Protein 1W8A (pdb70)

Radius of gyration: 17.19 Å; Cα contacts (8 Å, |Δi|>4): 491; chains: 1; bounding box: 57×33×26 Å

B-factor: mean 27.6, std 13.57, range [5.0, 62.25]

Nearest PDB structures (foldseek):
  1w8a-assembly1_A  TM=1.005E+00  e=3.848E-38  Drosophila melanogaster
  2v70-assembly4_D  TM=7.750E-01  e=4.544E-17  Homo sapiens
  2wfh-assembly1_B  TM=9.099E-01  e=1.420E-12  Homo sapiens
  2xot-assembly1_A  TM=6.903E-01  e=1.104E-08  Mus musculus
  2xot-assembly1_B  TM=6.801E-01  e=1.845E-06  Mus musculus

InterPro domains:
  IPR000152 EGF-type aspartate/asparagine hydroxylation site [PS00010] (1025-1036)
  IPR000152 EGF-type aspartate/asparagine hydroxylation site [PS00010] (1065-1076)
  IPR000152 EGF-type aspartate/asparagine hydroxylation site [PS00010] (1103-1114)
  IPR000372 Leucine-rich repeat N-terminal domain [PF01462] (73-98)
  IPR000372 Leucine-rich repeat N-terminal domain [PF01462] (319-345)
  IPR000372 Leucine-rich repeat N-terminal domain [PF01462] (542-569)
  IPR000372 Leucine-rich repeat N-terminal domain [PF01462] (738-765)
  IPR000372 Leucine-rich repeat N-terminal domain [SM00013] (72-104)
  IPR000372 Leucine-rich repeat N-terminal domain [SM00013] (318-350)
  IPR000372 Leucine-rich repeat N-terminal domain [SM00013] (542-574)
  IPR000372 Leucine-rich repeat N-terminal domain [SM00013] (738-770)
  IPR000483 Cysteine-rich flanking region, C-terminal [PF01463] (279-303)
  IPR000483 Cysteine-rich flanking region, C-terminal [PF01463] (501-525)
  IPR000483 Cysteine-rich flanking region, C-terminal [PF01463] (702-726)
  IPR000483 Cysteine-ri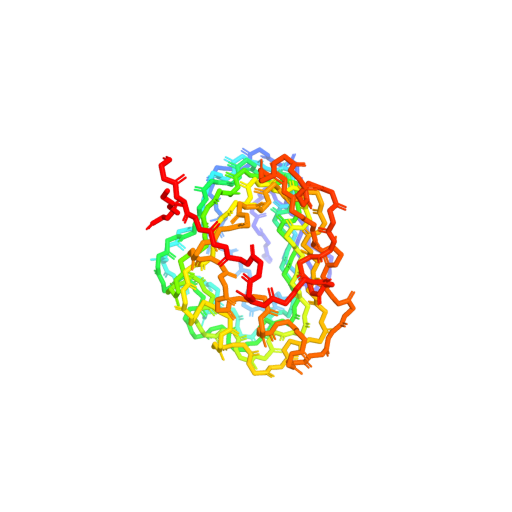ch flanking region, C-terminal [PF01463] (897-920)
  IPR000483 Cysteine-rich flanking region, C-terminal [SM00082] (254-303)
  IPR000483 Cysteine-rich flanking region, C-terminal [SM00082] (476-525)
  IPR000483 Cysteine-rich flanking region, C-terminal [SM00082] (677-726)
  IPR000483 Cysteine-rich flanking region, C-terminal [SM00082] (872-921)
  IPR000742 EGF-like domain [PF00008] (935-966)

GO terms:
  GO:0008201 heparin binding (F, IDA)
  GO:0009986 cell surface (C, IDA)
  GO:0030424 axon (C, IDA)
  GO:0071666 Slit-Robo signaling complex (C, IDA)
  GO:0035385 Roundabout signaling pathway (P, IGI)
  GO:0016199 axon midline choice point recognition (P, IGI)
  GO:0007411 axon guidance (P, IGI)
  GO:0001764 neuron migration (P, IMP)
  GO:0003151 outflow tract morphogenesis (P, IMP)
  GO:0035050 embryonic heart tube development (P, IMP)
  GO:0010632 regulation of epithelial cell migration (P, IMP)
  GO:0016199 axon midline choice point recognition (P, IMP)
  GO:0016201 synaptic target inhibition (P, IMP)
  GO:2000274 regulation of epithelial cell migration, open tracheal system (P, IMP)
  GO:0022409 positive regulation of cell-cell adhesion (P, IMP)
  GO:0030182 neuron differentiation (P, IMP)
  GO:0030335 positive regulation of cell migration (P, IMP)
  GO:0048813 dendrite morphogenesis (P, IMP)
  GO:0007411 axon guidance (P, IMP)
  GO:0007427 epithelial cell migration, open tracheal system (P, IMP)

CATH classification: 3.80.10.10

Secondary structure (DSSP, 8-state):
---TTSEEETTEEE-TTS--SS--S---TT-SEEE--S----SB--S-SGGG-TT--EEE--SS----B-TTTTTT-TT--EEE--S----EE-SSSSTT-TT--EEE--SS---EE-TTSSTT-TT--EEE-TT--B--SGGGHHHHHHHHHH--SGGG-BB-SSTTTTTSBGGGS-TTT--------

Organism: Drosophila melanogaster (NCBI:txid7227)

Structure (mmCIF, N/CA/C/O backbone):
data_1W8A
#
_entry.id   1W8A
#
_cell.length_a   121.213
_cell.length_b   31.852
_cell.length_c   49.526
_cell.angle_alpha   90.00
_cell.angle_beta   100.72
_cell.angle_gamma   90.00
#
_symmetry.space_group_name_H-M   'C 1 2 1'
#
loop_
_entity.id
_entity.type
_entity.pdbx_description
1 polymer 'SLIT PROTEIN'
2 water water
#
loop_
_atom_site.group_PDB
_atom_site.id
_atom_site.type_symbol
_atom_site.label_atom_id
_atom_site.label_alt_id
_atom_site.label_comp_id
_atom_site.label_asym_id
_atom_site.label_entity_id
_atom_site.label_seq_id
_atom_site.pdbx_PDB_ins_code
_atom_site.Cartn_x
_atom_site.Cartn_y
_atom_site.Cartn_z
_atom_site.occupancy
_atom_site.B_iso_or_equiv
_atom_site.auth_seq_id
_atom_site.auth_comp_id
_atom_site.auth_asym_id
_atom_site.auth_atom_id
_atom_site.pdbx_PDB_model_num
ATOM 1 N N . ASP A 1 1 ? 6.305 6.593 6.984 1.00 48.94 542 ASP A N 1
ATOM 2 C CA . ASP A 1 1 ? 7.394 7.540 7.369 1.00 48.93 542 ASP A CA 1
ATOM 3 C C . ASP A 1 1 ? 8.805 7.051 7.007 1.00 48.57 542 ASP A C 1
ATOM 4 O O . ASP A 1 1 ? 9.111 5.855 7.053 1.00 48.62 542 ASP A O 1
ATOM 9 N N . CYS A 1 2 ? 9.656 8.006 6.648 1.00 47.43 543 CYS A N 1
ATOM 10 C CA . CYS A 1 2 ? 11.029 7.740 6.235 1.00 46.10 543 CYS A CA 1
ATOM 11 C C . CYS A 1 2 ? 11.735 9.088 6.327 1.00 45.71 543 CYS A C 1
ATOM 12 O O . CYS A 1 2 ? 11.172 10.111 5.931 1.00 45.91 543 CYS A O 1
ATOM 15 N N . PRO A 1 3 ? 12.964 9.117 6.869 1.00 44.85 544 PRO A N 1
ATOM 16 C CA . PRO A 1 3 ? 13.669 10.396 6.970 1.00 43.97 544 PRO A CA 1
ATOM 17 C C . PRO A 1 3 ? 13.485 11.224 5.702 1.00 43.68 544 PRO A C 1
ATOM 18 O O . PRO A 1 3 ? 13.731 10.754 4.587 1.00 43.63 544 PRO A O 1
ATOM 22 N N . ALA A 1 4 ? 13.026 12.454 5.893 1.00 43.08 545 ALA A N 1
ATOM 23 C CA . ALA A 1 4 ? 12.772 13.378 4.803 1.00 42.11 545 ALA A CA 1
ATOM 24 C C . ALA A 1 4 ? 13.688 13.224 3.595 1.00 41.50 545 ALA A C 1
ATOM 25 O O . ALA A 1 4 ? 13.213 12.934 2.498 1.00 41.58 545 ALA A O 1
ATOM 27 N N . MET A 1 5 ? 14.992 13.405 3.788 1.00 40.79 546 MET A N 1
ATOM 28 C CA . MET A 1 5 ? 15.928 13.312 2.670 1.00 40.00 546 MET A CA 1
ATOM 29 C C . MET A 1 5 ? 16.626 11.969 2.412 1.00 38.23 546 MET A C 1
ATOM 30 O O . MET A 1 5 ? 17.799 11.947 2.044 1.00 37.94 546 MET A O 1
ATOM 35 N N . CYS A 1 6 ? 15.910 10.858 2.582 1.00 36.71 547 CYS A N 1
ATOM 36 C CA . CYS A 1 6 ? 16.481 9.530 2.332 1.00 35.01 547 CYS A CA 1
ATOM 37 C C . CYS A 1 6 ? 15.509 8.687 1.524 1.00 35.14 547 CYS A C 1
ATOM 38 O O . CYS A 1 6 ? 14.431 9.147 1.182 1.00 36.10 547 CYS A O 1
ATOM 41 N N . HIS A 1 7 ? 15.891 7.449 1.223 1.00 35.43 548 HIS A N 1
ATOM 42 C CA . HIS A 1 7 ? 15.021 6.544 0.478 1.00 35.53 548 HIS A CA 1
ATOM 43 C C . HIS A 1 7 ? 14.794 5.267 1.270 1.00 35.33 548 HIS A C 1
ATOM 44 O O . HIS A 1 7 ? 15.731 4.715 1.837 1.00 35.26 548 HIS A O 1
ATOM 51 N N . CYS A 1 8 ? 13.559 4.775 1.280 1.00 35.70 549 CYS A N 1
ATOM 52 C CA . CYS A 1 8 ? 13.232 3.585 2.064 1.00 35.99 549 CYS A CA 1
ATOM 53 C C . CYS A 1 8 ? 12.753 2.304 1.388 1.00 36.59 549 CYS A C 1
ATOM 54 O O . CYS A 1 8 ? 11.572 2.147 1.101 1.00 36.86 549 CYS A O 1
ATOM 57 N N . GLU A 1 9 ? 13.678 1.377 1.166 1.00 37.14 550 GLU A N 1
ATOM 58 C CA . GLU A 1 9 ? 13.349 0.089 0.570 1.00 37.59 550 GLU A CA 1
ATOM 59 C C . GLU A 1 9 ? 13.072 -0.897 1.700 1.00 36.95 550 GLU A C 1
ATOM 60 O O . GLU A 1 9 ? 13.987 -1.290 2.429 1.00 37.45 550 GLU A O 1
ATOM 66 N N . GLY A 1 10 ? 11.815 -1.299 1.847 1.00 35.36 551 GLY A N 1
ATOM 67 C CA . GLY A 1 10 ? 11.482 -2.232 2.907 1.00 33.32 551 GLY A CA 1
ATOM 68 C C . GLY A 1 10 ? 11.941 -1.687 4.248 1.00 31.85 551 GLY A C 1
ATOM 69 O O . GLY A 1 10 ? 11.499 -0.615 4.674 1.00 31.69 551 GLY A O 1
ATOM 70 N N . THR A 1 11 ? 12.829 -2.421 4.914 1.00 30.12 552 THR A N 1
ATOM 71 C CA . THR A 1 11 ? 13.362 -2.002 6.211 1.00 27.06 552 THR A CA 1
ATOM 72 C C . THR A 1 11 ? 14.755 -1.374 6.044 1.00 25.31 552 THR A C 1
ATOM 73 O O . THR A 1 11 ? 15.456 -1.074 7.017 1.00 24.31 552 THR A O 1
ATOM 77 N N . THR A 1 12 ? 15.132 -1.171 4.786 1.00 23.38 553 THR A N 1
ATOM 78 C CA . THR A 1 12 ? 16.398 -0.557 4.445 1.00 21.13 553 THR A CA 1
ATOM 79 C C . THR A 1 12 ? 16.210 0.933 4.262 1.00 21.13 553 THR A C 1
ATOM 80 O O . THR A 1 12 ? 15.289 1.376 3.582 1.00 21.04 553 THR A O 1
ATOM 84 N N . VAL A 1 13 ? 17.094 1.702 4.876 1.00 20.63 554 VAL A N 1
ATOM 85 C CA . VAL A 1 13 ? 17.048 3.145 4.767 1.00 19.75 554 VAL A CA 1
ATOM 86 C C . VAL A 1 13 ? 18.321 3.572 4.040 1.00 20.13 554 VAL A C 1
ATOM 87 O O . VAL A 1 13 ? 19.438 3.248 4.452 1.00 21.42 554 VAL A O 1
ATOM 91 N N . ASP A 1 14 ? 18.150 4.288 2.940 1.00 19.42 555 ASP A N 1
ATOM 92 C CA . ASP A 1 14 ? 19.286 4.729 2.158 1.00 17.66 555 ASP A CA 1
ATOM 93 C C . ASP A 1 14 ? 19.408 6.245 2.178 1.00 16.63 555 ASP A C 1
ATOM 94 O O . ASP A 1 14 ? 18.581 6.952 1.605 1.00 15.46 555 ASP A O 1
ATOM 99 N N . CYS A 1 15 ? 20.439 6.737 2.857 1.00 15.65 556 CYS A N 1
ATOM 100 C CA . CYS A 1 15 ? 20.678 8.165 2.943 1.00 15.51 556 CYS A CA 1
ATOM 101 C C . CYS A 1 15 ? 22.045 8.463 2.341 1.00 14.52 556 CYS A C 1
ATOM 102 O O . CYS A 1 15 ? 22.695 9.434 2.702 1.00 14.06 556 CYS A O 1
ATOM 105 N N . THR A 1 16 ? 22.469 7.612 1.417 1.00 14.45 557 THR A N 1
ATOM 106 C CA . THR A 1 16 ? 23.763 7.745 0.757 1.00 13.47 557 THR A CA 1
ATOM 107 C C . THR A 1 16 ? 23.852 8.975 -0.127 1.00 13.15 557 THR A C 1
ATOM 108 O O . THR A 1 16 ? 22.892 9.335 -0.798 1.00 13.48 557 THR A O 1
ATOM 112 N N . GLY A 1 17 ? 25.017 9.614 -0.114 1.00 13.52 558 GLY A N 1
ATOM 113 C CA . GLY A 1 17 ? 25.252 10.791 -0.928 1.00 12.75 558 GLY A CA 1
ATOM 114 C C . GLY A 1 17 ? 24.267 11.933 -0.779 1.00 13.58 558 GLY A C 1
ATOM 115 O O . GLY A 1 17 ? 23.988 12.624 -1.759 1.00 13.45 558 GLY A O 1
ATOM 116 N N . ARG A 1 18 ? 23.747 12.152 0.429 1.00 13.79 559 ARG A N 1
ATOM 117 C CA . ARG A 1 18 ? 22.796 13.239 0.655 1.00 14.82 559 ARG A CA 1
ATOM 118 C C . ARG A 1 18 ? 23.468 14.430 1.363 1.00 15.82 559 ARG A C 1
ATOM 119 O O . ARG A 1 18 ? 22.798 15.361 1.824 1.00 15.48 559 ARG A O 1
ATOM 127 N N . GLY A 1 19 ? 24.797 14.383 1.444 1.00 16.45 560 GLY A N 1
ATOM 128 C CA . GLY A 1 19 ? 25.564 15.456 2.052 1.00 17.87 560 GLY A CA 1
ATOM 129 C C . GLY A 1 19 ? 25.283 15.718 3.512 1.00 19.97 560 GLY A C 1
ATOM 130 O O . GLY A 1 19 ? 25.474 16.841 3.992 1.00 21.09 560 GLY A O 1
ATOM 131 N N . LEU A 1 20 ? 24.854 14.680 4.225 1.00 20.76 561 LEU A N 1
ATOM 132 C CA . LEU A 1 20 ? 24.518 14.789 5.640 1.00 20.44 561 LEU A CA 1
ATOM 133 C C . LEU A 1 20 ? 25.689 15.099 6.552 1.00 21.35 561 LEU A C 1
ATOM 134 O O . LEU A 1 20 ? 26.787 14.564 6.384 1.00 20.44 561 LEU A O 1
ATOM 139 N N . LYS A 1 21 ? 25.435 15.976 7.522 1.00 23.43 562 LYS A N 1
ATOM 140 C CA . LYS A 1 21 ? 26.444 16.388 8.492 1.00 25.27 562 LYS A CA 1
ATOM 141 C C . LYS A 1 21 ? 26.195 15.678 9.804 1.00 26.12 562 LYS A C 1
ATOM 142 O O . LYS A 1 21 ? 27.097 15.551 10.627 1.00 27.99 562 LYS A O 1
ATOM 148 N N . GLU A 1 22 ? 24.962 15.232 10.008 1.00 25.58 563 GLU A N 1
ATOM 149 C CA . GLU A 1 22 ? 24.614 14.498 11.212 1.00 25.02 563 GLU A CA 1
ATOM 150 C C . GLU A 1 22 ? 23.495 13.553 10.843 1.00 24.21 563 GLU A C 1
ATOM 151 O O . GLU A 1 22 ? 22.668 13.864 9.989 1.00 24.28 563 GLU A O 1
ATOM 157 N N . ILE A 1 23 ? 23.479 12.397 11.491 1.00 23.25 564 ILE A N 1
ATOM 158 C CA . ILE A 1 23 ? 22.482 11.375 11.233 1.00 22.43 564 ILE A CA 1
ATOM 159 C C . ILE A 1 23 ? 21.059 11.815 11.559 1.00 23.22 564 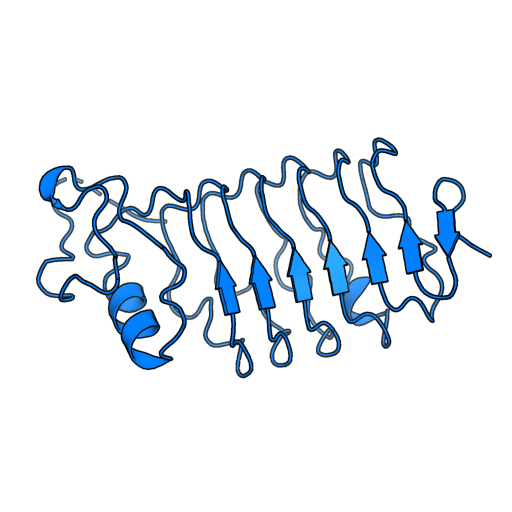ILE A C 1
ATOM 160 O O . ILE A 1 23 ? 20.787 12.299 12.651 1.00 23.58 564 ILE A O 1
ATOM 165 N N . PRO A 1 24 ? 20.133 11.656 10.600 1.00 24.26 565 PRO A N 1
ATOM 166 C CA . PRO A 1 24 ? 18.719 12.023 10.745 1.00 25.68 565 PRO A CA 1
ATOM 167 C C . PRO A 1 24 ? 18.115 11.453 12.015 1.00 26.72 565 PRO A C 1
ATOM 168 O O . PRO A 1 24 ? 18.123 10.249 12.221 1.00 27.18 565 PRO A O 1
ATOM 172 N N . ARG A 1 25 ? 17.574 12.321 12.858 1.00 28.70 566 ARG A N 1
ATOM 173 C CA . ARG A 1 25 ? 16.991 11.885 14.120 1.00 31.15 566 ARG A CA 1
ATOM 174 C C . ARG A 1 25 ? 15.758 10.989 14.043 1.00 31.70 566 ARG A C 1
ATOM 175 O O . ARG A 1 25 ? 15.494 10.222 14.973 1.00 31.25 566 ARG A O 1
ATOM 183 N N . ASP A 1 26 ? 15.008 11.078 12.947 1.00 32.10 567 ASP A N 1
ATOM 184 C CA . ASP A 1 26 ? 13.790 10.290 12.811 1.00 32.39 567 ASP A CA 1
ATOM 185 C C . ASP A 1 26 ? 13.915 9.032 11.963 1.00 32.14 567 ASP A C 1
ATOM 186 O O . ASP A 1 26 ? 13.276 8.899 10.919 1.00 32.95 567 ASP A O 1
ATOM 191 N N . ILE A 1 27 ? 14.734 8.098 12.417 1.00 31.05 568 ILE A N 1
ATOM 192 C CA . ILE A 1 27 ? 14.906 6.852 11.694 1.00 29.98 568 ILE A CA 1
ATOM 193 C C . ILE A 1 27 ? 13.857 5.874 12.220 1.00 29.61 568 ILE A C 1
ATOM 194 O O . ILE A 1 27 ? 13.746 5.659 13.430 1.00 30.24 568 ILE A O 1
ATOM 199 N N . PRO A 1 28 ? 13.054 5.282 11.317 1.00 28.65 569 PRO A N 1
ATOM 200 C CA . PRO A 1 28 ? 12.014 4.330 11.731 1.00 27.46 569 PRO A CA 1
ATOM 201 C C . PRO A 1 28 ? 12.525 3.309 12.756 1.00 26.80 569 PRO A C 1
ATOM 202 O O . PRO A 1 28 ? 13.693 2.918 12.733 1.00 26.01 569 PRO A O 1
ATOM 206 N N . LEU A 1 29 ? 11.636 2.880 13.644 1.00 26.64 570 LEU A N 1
ATOM 207 C CA . LEU A 1 29 ? 11.976 1.926 14.693 1.00 26.95 570 LEU A CA 1
ATOM 208 C C . LEU A 1 29 ? 12.314 0.529 14.155 1.00 27.20 570 LEU A C 1
ATOM 209 O O . LEU A 1 29 ? 12.968 -0.267 14.833 1.00 26.75 570 LEU A O 1
ATOM 214 N N . HIS A 1 30 ? 11.899 0.233 12.930 1.00 27.26 571 HIS A N 1
ATOM 215 C CA . HIS A 1 30 ? 12.144 -1.096 12.387 1.00 27.19 571 HIS A CA 1
ATOM 216 C C . HIS A 1 30 ? 13.204 -1.254 11.311 1.00 25.57 571 HIS A C 1
ATOM 217 O O . HIS A 1 30 ? 13.252 -2.290 10.644 1.00 25.32 571 HIS A O 1
ATOM 224 N N . THR A 1 31 ? 14.069 -0.254 11.156 1.00 23.99 572 THR A N 1
ATOM 225 C CA . THR A 1 31 ? 15.117 -0.322 10.140 1.00 22.42 572 THR A CA 1
ATOM 226 C C . THR A 1 31 ? 16.119 -1.432 10.447 1.00 20.94 572 THR A C 1
ATOM 227 O O . THR A 1 31 ? 16.585 -1.588 11.575 1.00 19.70 572 THR A O 1
ATOM 231 N N . THR A 1 32 ? 16.445 -2.190 9.411 1.00 20.07 573 THR A N 1
ATOM 232 C CA . THR A 1 32 ? 17.353 -3.317 9.503 1.00 18.93 573 THR A CA 1
ATOM 233 C C . THR A 1 32 ? 18.728 -2.983 8.925 1.00 18.90 573 THR A C 1
ATOM 234 O O . THR A 1 32 ? 19.760 -3.455 9.417 1.00 18.35 573 THR A O 1
ATOM 238 N N . GLU A 1 33 ? 18.730 -2.172 7.872 1.00 18.79 574 GLU A N 1
ATOM 239 C CA . GLU A 1 33 ? 19.963 -1.729 7.238 1.00 18.41 574 GLU A CA 1
ATOM 240 C C . GLU A 1 33 ? 19.915 -0.217 7.232 1.00 16.65 574 GLU A C 1
ATOM 241 O O . GLU A 1 33 ? 18.880 0.358 6.908 1.00 15.91 574 GLU A O 1
ATOM 247 N N . LEU A 1 34 ? 21.019 0.427 7.589 1.00 15.46 575 LEU A N 1
ATOM 248 C CA . LEU A 1 34 ? 21.074 1.889 7.569 1.00 14.61 575 LEU A CA 1
ATOM 249 C C . LEU A 1 34 ? 22.283 2.291 6.741 1.00 14.23 575 LEU A C 1
ATOM 250 O O . LEU A 1 34 ? 23.423 2.083 7.156 1.00 13.76 575 LEU A O 1
ATOM 255 N N . LEU A 1 35 ? 22.034 2.856 5.563 1.00 13.91 576 LEU A N 1
ATOM 256 C CA . LEU A 1 35 ? 23.118 3.255 4.673 1.00 13.12 576 LEU A CA 1
ATOM 257 C C . LEU A 1 35 ? 23.372 4.751 4.656 1.00 13.25 576 LEU A C 1
ATOM 258 O O . LEU A 1 35 ? 22.589 5.523 4.107 1.00 14.49 576 LEU A O 1
ATOM 263 N N . LEU A 1 36 ? 24.476 5.155 5.267 1.00 12.59 577 LEU A N 1
ATOM 264 C CA . LEU A 1 36 ? 24.837 6.561 5.326 1.00 12.05 577 LEU A CA 1
ATOM 265 C C . LEU A 1 36 ? 26.165 6.785 4.617 1.00 11.91 577 LEU A C 1
ATOM 266 O O . LEU A 1 36 ? 26.991 7.587 5.038 1.00 11.93 577 LEU A O 1
ATOM 271 N N . ASN A 1 37 ? 26.354 6.068 3.519 1.00 11.79 578 ASN A N 1
ATOM 272 C CA . ASN A 1 37 ? 27.567 6.188 2.740 1.00 11.49 578 ASN A CA 1
ATOM 273 C C . ASN A 1 37 ? 27.640 7.526 2.036 1.00 11.48 578 ASN A C 1
ATOM 274 O O . ASN A 1 37 ? 26.618 8.159 1.770 1.00 10.85 578 ASN A O 1
ATOM 279 N N . ASP A 1 38 ? 28.867 7.949 1.747 1.00 11.92 579 ASP A N 1
ATOM 280 C CA . ASP A 1 38 ? 29.127 9.191 1.022 1.00 12.63 579 ASP A CA 1
ATOM 281 C C . ASP A 1 38 ? 28.427 10.420 1.574 1.00 13.79 579 ASP A C 1
ATOM 282 O O . ASP A 1 38 ? 27.696 11.105 0.856 1.00 14.07 579 ASP A O 1
ATOM 287 N N . ASN A 1 39 ? 28.641 10.693 2.851 1.00 13.74 580 ASN A N 1
ATOM 288 C CA . ASN A 1 39 ? 28.056 11.865 3.457 1.00 14.04 580 ASN A CA 1
ATOM 289 C C . ASN A 1 39 ? 29.199 12.652 4.043 1.00 15.24 580 ASN A C 1
ATOM 290 O O . ASN A 1 39 ? 30.361 12.336 3.784 1.00 14.63 580 ASN A O 1
ATOM 295 N N . GLU A 1 40 ? 28.884 13.674 4.828 1.00 16.02 581 GLU A N 1
ATOM 296 C CA . GLU A 1 40 ? 29.928 14.507 5.399 1.00 17.16 581 GLU A CA 1
ATOM 297 C C . GLU A 1 40 ? 29.912 14.503 6.923 1.00 17.27 581 GLU A C 1
ATOM 298 O O . GLU A 1 40 ? 30.389 15.444 7.562 1.00 17.51 581 GLU A O 1
ATOM 304 N N . LEU A 1 41 ? 29.387 13.420 7.491 1.00 17.16 582 LEU A N 1
ATOM 305 C CA . LEU A 1 41 ? 29.263 13.258 8.936 1.00 16.59 582 LEU A CA 1
ATOM 306 C C . LEU A 1 41 ? 30.395 13.798 9.829 1.00 16.18 582 LEU A C 1
ATOM 307 O O . LEU A 1 41 ? 30.142 14.625 10.707 1.00 16.85 582 LEU A O 1
ATOM 312 N N . GLY A 1 42 ? 31.629 13.348 9.636 1.00 15.14 583 GLY A N 1
ATOM 313 C CA . GLY A 1 42 ? 32.698 13.863 10.477 1.00 15.33 583 GLY A CA 1
ATOM 314 C C . GLY A 1 42 ? 33.139 12.970 11.627 1.00 15.53 583 GLY A C 1
ATOM 315 O O . GLY A 1 42 ? 34.337 12.756 11.833 1.00 15.67 583 GLY A O 1
ATOM 316 N N . ARG A 1 43 ? 32.183 12.465 12.395 1.00 15.73 584 ARG A N 1
ATOM 317 C CA . ARG A 1 43 ? 32.494 11.574 13.510 1.00 16.95 584 ARG A CA 1
ATOM 318 C C . ARG A 1 43 ? 31.196 11.077 14.117 1.00 16.73 584 ARG A C 1
ATOM 319 O O . ARG A 1 43 ? 30.176 11.754 14.040 1.00 17.66 584 ARG A O 1
ATOM 327 N N . ILE A 1 44 ? 31.222 9.884 14.697 1.00 16.46 585 ILE A N 1
ATOM 328 C CA . ILE A 1 44 ? 30.016 9.327 15.297 1.00 16.59 585 ILE A CA 1
ATOM 329 C C . ILE A 1 44 ? 29.770 9.941 16.661 1.00 15.44 585 ILE A C 1
ATOM 330 O O . ILE A 1 44 ? 30.633 9.898 17.527 1.00 15.28 585 ILE A O 1
ATOM 335 N N . SER A 1 45 ? 28.589 10.523 16.838 1.00 15.78 586 SER A N 1
ATOM 336 C CA . SER A 1 45 ? 28.222 11.155 18.103 1.00 16.37 586 SER A CA 1
ATOM 337 C C . SER A 1 45 ? 27.744 10.135 19.129 1.00 16.20 586 SER A C 1
ATOM 338 O O . SER A 1 45 ? 27.340 9.027 18.786 1.00 16.48 586 SER A O 1
ATOM 341 N N . SER A 1 46 ? 27.792 10.511 20.398 1.00 15.80 587 SER A N 1
ATOM 342 C CA . SER A 1 46 ? 27.350 9.608 21.438 1.00 14.73 587 SER A CA 1
ATOM 343 C C . SER A 1 46 ? 26.040 10.118 22.015 1.00 15.29 587 SER A C 1
ATOM 344 O O . SER A 1 46 ? 26.016 10.732 23.078 1.00 16.86 587 SER A O 1
ATOM 347 N N . ASP A 1 47 ? 24.954 9.882 21.287 1.00 14.80 588 ASP A N 1
ATOM 348 C CA . ASP A 1 47 ? 23.624 10.294 21.717 1.00 14.83 588 ASP A CA 1
ATOM 349 C C . ASP A 1 47 ? 22.813 9.035 21.931 1.00 14.73 588 ASP A C 1
ATOM 350 O O . ASP A 1 47 ? 21.679 9.085 22.400 1.00 14.30 588 ASP A O 1
ATOM 355 N N . GLY A 1 48 ? 23.407 7.910 21.548 1.00 14.51 589 GLY A N 1
ATOM 356 C CA . GLY A 1 48 ? 22.769 6.622 21.732 1.00 15.28 589 GLY A CA 1
ATOM 357 C C . GLY A 1 48 ? 21.653 6.224 20.795 1.00 15.26 589 GLY A C 1
ATOM 358 O O . GLY A 1 48 ? 20.797 5.421 21.171 1.00 14.36 589 GLY A O 1
ATOM 359 N N . LEU A 1 49 ? 21.654 6.769 19.582 1.00 15.67 590 LEU A N 1
ATOM 360 C CA . LEU A 1 49 ? 20.627 6.426 18.603 1.00 16.06 590 LEU A CA 1
ATOM 361 C C . LEU A 1 49 ? 20.714 4.946 18.249 1.00 16.55 590 LEU A C 1
ATOM 362 O O . LEU A 1 49 ? 19.705 4.240 18.178 1.00 16.97 590 LEU A O 1
ATOM 367 N N . PHE A 1 50 ? 21.933 4.477 18.039 1.00 16.30 591 PHE A N 1
ATOM 368 C CA . PHE A 1 50 ? 22.143 3.094 17.676 1.00 17.47 591 PHE A CA 1
ATOM 369 C C . PHE A 1 50 ? 21.576 2.116 18.687 1.00 18.90 591 PHE A C 1
ATOM 370 O O . PHE A 1 50 ? 20.862 1.184 18.320 1.00 20.09 591 PHE A O 1
ATOM 378 N N . GLY A 1 51 ? 21.883 2.324 19.961 1.00 19.57 592 GLY A N 1
ATOM 379 C CA . GLY A 1 51 ? 21.376 1.428 20.977 1.00 19.26 592 GLY A CA 1
ATOM 380 C C . GLY A 1 51 ? 19.875 1.571 21.102 1.00 19.81 592 GLY A C 1
ATOM 381 O O . GLY A 1 51 ? 19.253 0.969 21.982 1.00 21.15 592 GLY A O 1
ATOM 382 N N . ARG A 1 52 ? 19.283 2.356 20.208 1.00 19.22 593 ARG A N 1
ATOM 383 C CA . ARG A 1 52 ? 17.843 2.608 20.241 1.00 18.11 593 ARG A CA 1
ATOM 384 C C . ARG A 1 52 ? 17.107 2.036 19.035 1.00 16.61 593 ARG A C 1
ATOM 385 O O . ARG A 1 52 ? 15.890 2.127 18.944 1.00 16.22 593 ARG A O 1
ATOM 393 N N . LEU A 1 53 ? 17.857 1.478 18.095 1.00 15.67 594 LEU A N 1
ATOM 394 C CA . LEU A 1 53 ? 17.272 0.863 16.911 1.00 14.66 594 LEU A CA 1
ATOM 395 C C . LEU A 1 53 ? 17.554 -0.611 17.106 1.00 13.74 594 LEU A C 1
ATOM 396 O O . LEU A 1 53 ? 18.574 -1.119 16.658 1.00 13.66 594 LEU A O 1
ATOM 401 N N . PRO A 1 54 ? 16.641 -1.312 17.794 1.00 13.56 595 PRO A N 1
ATOM 402 C CA . PRO A 1 54 ? 16.694 -2.737 18.127 1.00 13.27 595 PRO A CA 1
ATOM 403 C C . PRO A 1 54 ? 16.740 -3.744 16.975 1.00 14.37 595 PRO A C 1
ATOM 404 O O . PRO A 1 54 ? 16.992 -4.926 17.199 1.00 14.56 595 PRO A O 1
ATOM 408 N N . HIS A 1 55 ? 16.514 -3.294 15.746 1.00 14.77 596 HIS A N 1
ATOM 409 C CA . HIS A 1 55 ? 16.540 -4.219 14.622 1.00 15.27 596 HIS A CA 1
ATOM 410 C C . HIS A 1 55 ? 17.659 -3.949 13.623 1.00 15.18 596 HIS A C 1
ATOM 411 O O . HIS A 1 55 ? 17.737 -4.612 12.581 1.00 15.60 596 HIS A O 1
ATOM 418 N N . LEU A 1 56 ? 18.520 -2.987 13.945 1.00 14.11 597 LEU A N 1
ATOM 419 C CA . LEU A 1 56 ? 19.632 -2.624 13.079 1.00 14.09 597 LEU A CA 1
ATOM 420 C C . LEU A 1 56 ? 20.699 -3.703 13.143 1.00 14.24 597 LEU A C 1
ATOM 421 O O . LEU A 1 56 ? 21.235 -3.981 14.211 1.00 14.42 597 LEU A O 1
ATOM 426 N N . VAL A 1 57 ? 21.010 -4.305 11.999 1.00 14.14 598 VAL A N 1
ATOM 427 C CA . VAL A 1 57 ? 22.004 -5.361 11.946 1.00 13.38 598 VAL A CA 1
ATOM 428 C C . VAL A 1 57 ? 23.203 -4.963 11.096 1.00 14.42 598 VAL A C 1
ATOM 429 O O . VAL A 1 57 ? 24.319 -5.432 11.334 1.00 14.81 598 VAL A O 1
ATOM 433 N N . LYS A 1 58 ? 22.977 -4.098 10.108 1.00 15.24 599 LYS A N 1
ATOM 434 C CA . LYS A 1 58 ? 24.055 -3.633 9.230 1.00 16.59 599 LYS A CA 1
ATOM 435 C C . LYS A 1 58 ? 24.070 -2.111 9.164 1.00 16.33 599 LYS A C 1
ATOM 436 O O . LYS A 1 58 ? 23.040 -1.478 8.928 1.00 16.95 599 LYS A O 1
ATOM 442 N N . LEU A 1 59 ? 25.243 -1.525 9.368 1.00 15.90 600 LEU A N 1
ATOM 443 C CA . LEU A 1 59 ? 25.384 -0.074 9.337 1.00 15.46 600 LEU A CA 1
ATOM 444 C C . LEU A 1 59 ? 26.543 0.317 8.438 1.00 15.35 600 LEU A C 1
ATOM 445 O O . LEU A 1 59 ? 27.668 -0.140 8.632 1.00 15.78 600 LEU A O 1
ATOM 450 N N . GLU A 1 60 ? 26.273 1.162 7.451 1.00 14.59 601 GLU A N 1
ATOM 451 C CA . GLU A 1 60 ? 27.319 1.578 6.527 1.00 13.99 601 GLU A CA 1
ATOM 452 C C . GLU A 1 60 ? 27.623 3.067 6.584 1.00 12.99 601 GLU A C 1
ATOM 453 O O . GLU A 1 60 ? 26.766 3.912 6.324 1.00 13.00 601 GLU A O 1
ATOM 459 N N . LEU A 1 61 ? 28.863 3.373 6.939 1.00 11.71 602 LEU A N 1
ATOM 460 C CA . LEU A 1 61 ? 29.298 4.747 7.052 1.00 11.93 602 LEU A CA 1
ATOM 461 C C . LEU A 1 61 ? 30.578 4.958 6.267 1.00 11.93 602 LEU A C 1
ATOM 462 O O . LEU A 1 61 ? 31.488 5.639 6.740 1.00 12.46 602 LEU A O 1
ATOM 467 N N . LYS A 1 62 ? 30.656 4.385 5.073 1.00 11.70 603 LYS A N 1
ATOM 468 C CA . LYS A 1 62 ? 31.861 4.527 4.257 1.00 13.08 603 LYS A CA 1
ATOM 469 C C . LYS A 1 62 ? 31.993 5.906 3.645 1.00 14.51 603 LYS A C 1
ATOM 470 O O . LYS A 1 62 ? 30.997 6.608 3.428 1.00 14.98 603 LYS A O 1
ATOM 476 N N . ARG A 1 63 ? 33.241 6.276 3.364 1.00 15.28 604 ARG A N 1
ATOM 477 C CA . ARG A 1 63 ? 33.576 7.559 2.764 1.00 14.92 604 ARG A CA 1
ATOM 478 C C . ARG A 1 63 ? 32.785 8.686 3.420 1.00 14.74 604 ARG A C 1
ATOM 479 O O . ARG A 1 63 ? 31.892 9.272 2.814 1.00 15.30 604 ARG A O 1
ATOM 487 N N . ASN A 1 64 ? 33.133 8.985 4.667 1.00 15.10 605 ASN A N 1
ATOM 488 C CA . ASN A 1 64 ? 32.456 10.026 5.438 1.00 15.77 605 ASN A CA 1
ATOM 489 C C . ASN A 1 64 ? 33.412 11.002 6.108 1.00 16.93 605 ASN A C 1
ATOM 490 O O . ASN A 1 64 ? 32.995 11.838 6.908 1.00 17.68 605 ASN A O 1
ATOM 495 N N . GLN A 1 65 ? 34.693 10.900 5.799 1.00 18.84 606 GLN A N 1
ATOM 496 C CA . GLN A 1 65 ? 35.675 11.784 6.424 1.00 21.23 606 GLN A CA 1
ATOM 497 C C . GLN A 1 65 ? 35.653 11.660 7.948 1.00 21.15 606 GLN A C 1
ATOM 498 O O . GLN A 1 65 ? 35.894 12.637 8.659 1.00 20.98 606 GLN A O 1
ATOM 504 N N . LEU A 1 66 ? 35.348 10.465 8.444 1.00 21.25 607 LEU A N 1
ATOM 505 C CA . LEU A 1 66 ? 35.319 10.230 9.876 1.00 21.12 607 LEU A CA 1
ATOM 506 C C . LEU A 1 66 ? 36.724 10.240 10.449 1.00 21.98 607 LEU A C 1
ATOM 507 O O . LEU A 1 66 ? 37.617 9.548 9.953 1.00 20.92 607 LEU A O 1
ATOM 512 N N . THR A 1 67 ? 36.905 11.031 11.501 1.00 23.28 608 THR A N 1
ATOM 513 C CA . THR A 1 67 ? 38.184 11.125 12.185 1.00 24.04 608 THR A CA 1
ATOM 514 C C . THR A 1 67 ? 37.956 10.820 13.659 1.00 24.56 608 THR A C 1
ATOM 515 O O . THR A 1 67 ? 38.597 11.411 14.524 1.00 25.53 608 THR A O 1
ATOM 519 N N . GLY A 1 68 ? 37.027 9.905 13.939 1.00 24.61 609 GLY A N 1
ATOM 520 C CA . GLY A 1 68 ? 36.746 9.538 15.312 1.00 23.79 609 GLY A CA 1
ATOM 521 C C . GLY A 1 68 ? 35.310 9.160 15.620 1.00 23.71 609 GLY A C 1
ATOM 522 O O . GLY A 1 68 ? 34.392 9.431 14.844 1.00 23.08 609 GLY A O 1
ATOM 523 N N . ILE A 1 69 ? 35.133 8.530 16.782 1.00 24.01 610 ILE A N 1
ATOM 524 C CA . ILE A 1 69 ? 33.833 8.078 17.277 1.00 23.70 610 ILE A CA 1
ATOM 525 C C . ILE A 1 69 ? 33.739 8.418 18.765 1.00 24.05 610 ILE A C 1
ATOM 526 O O . ILE A 1 69 ? 34.561 7.955 19.550 1.00 24.54 610 ILE A O 1
ATOM 531 N N . GLU A 1 70 ? 32.755 9.219 19.161 1.00 24.55 611 GLU A N 1
ATOM 532 C CA . GLU A 1 70 ? 32.613 9.571 20.578 1.00 25.85 611 GLU A CA 1
ATOM 533 C C . GLU A 1 70 ? 32.466 8.322 21.453 1.00 25.38 611 GLU A C 1
ATOM 534 O O . GLU A 1 70 ? 31.874 7.321 21.042 1.00 25.89 611 GLU A O 1
ATOM 540 N N . PRO A 1 71 ? 32.987 8.373 22.686 1.00 25.00 612 PRO A N 1
ATOM 541 C CA . PRO A 1 71 ? 32.907 7.231 23.609 1.00 24.12 612 PRO A CA 1
ATOM 542 C C . PRO A 1 71 ? 31.476 6.786 23.928 1.00 23.59 612 PRO A C 1
ATOM 543 O O . PRO A 1 71 ? 30.569 7.613 24.028 1.00 24.40 612 PRO A O 1
ATOM 547 N N . ASN A 1 72 ? 31.283 5.481 24.094 1.00 22.72 613 ASN A N 1
ATOM 548 C CA . ASN A 1 72 ? 29.973 4.926 24.433 1.00 21.72 613 ASN A CA 1
ATOM 549 C C . ASN A 1 72 ? 28.889 5.192 23.400 1.00 21.48 613 ASN A C 1
ATOM 550 O O . ASN A 1 72 ? 27.708 5.253 23.750 1.00 21.60 613 ASN A O 1
ATOM 555 N N . ALA A 1 73 ? 29.271 5.348 22.136 1.00 21.00 614 ALA A N 1
ATOM 556 C CA . ALA A 1 73 ? 28.291 5.615 21.084 1.00 20.00 614 ALA A CA 1
ATOM 557 C C . ALA A 1 73 ? 27.555 4.359 20.622 1.00 19.32 614 ALA A C 1
ATOM 558 O O . ALA A 1 73 ? 26.473 4.454 20.047 1.00 19.60 614 ALA A O 1
ATOM 560 N N . PHE A 1 74 ? 28.135 3.188 20.866 1.00 18.82 615 PHE A N 1
ATOM 561 C CA . PHE A 1 74 ? 27.502 1.935 20.459 1.00 18.99 615 PHE A CA 1
ATOM 562 C C . PHE A 1 74 ? 27.039 1.147 21.671 1.00 20.30 615 PHE A C 1
ATOM 563 O O . PHE A 1 74 ? 26.909 -0.075 21.626 1.00 20.05 615 PHE A O 1
ATOM 571 N N . GLU A 1 75 ? 26.791 1.864 22.759 1.00 21.58 616 GLU A N 1
ATOM 572 C CA . GLU A 1 75 ? 26.330 1.246 23.986 1.00 22.47 616 GLU A CA 1
ATOM 573 C C . GLU A 1 75 ? 24.868 0.872 23.806 1.00 22.68 616 GLU A C 1
ATOM 574 O O . GLU A 1 75 ? 24.057 1.699 23.380 1.00 23.56 616 GLU A O 1
ATOM 580 N N . GLY A 1 76 ? 24.534 -0.372 24.134 1.00 21.91 617 GLY A N 1
ATOM 581 C CA . GLY A 1 76 ? 23.167 -0.832 24.002 1.00 20.60 617 GLY A CA 1
ATOM 582 C C . GLY A 1 76 ? 22.852 -1.337 22.610 1.00 20.84 617 GLY A C 1
ATOM 583 O O . GLY A 1 76 ? 21.726 -1.738 22.343 1.00 21.49 617 GLY A O 1
ATOM 584 N N . ALA A 1 77 ? 23.838 -1.329 21.720 1.00 20.62 618 ALA A N 1
ATOM 585 C CA . ALA A 1 77 ? 23.626 -1.791 20.354 1.00 20.56 618 ALA A CA 1
ATOM 586 C C . ALA A 1 77 ? 24.170 -3.200 20.104 1.00 20.51 618 ALA A C 1
ATOM 587 O O . ALA A 1 77 ? 24.973 -3.413 19.203 1.00 21.10 618 ALA A O 1
ATOM 589 N N . SER A 1 78 ? 23.719 -4.165 20.895 1.00 20.68 619 SER A N 1
ATOM 590 C CA . SER A 1 78 ? 24.176 -5.546 20.752 1.00 20.16 619 SER A CA 1
ATOM 591 C C . SER A 1 78 ? 23.545 -6.206 19.533 1.00 20.06 619 SER A C 1
ATOM 592 O O . SER A 1 78 ? 23.816 -7.369 19.228 1.00 20.23 619 SER A O 1
ATOM 595 N N . HIS A 1 79 ? 22.701 -5.456 18.834 1.00 19.53 620 HIS A N 1
ATOM 596 C CA . HIS A 1 79 ? 22.034 -5.981 17.653 1.00 18.21 620 HIS A CA 1
ATOM 597 C C . HIS A 1 79 ? 22.915 -5.924 16.408 1.00 17.48 620 HIS A C 1
ATOM 598 O O . HIS A 1 79 ? 22.928 -6.858 15.615 1.00 18.38 620 HIS A O 1
ATOM 605 N N . ILE A 1 80 ? 23.662 -4.838 16.245 1.00 16.67 621 ILE A N 1
ATOM 606 C CA . ILE A 1 80 ? 24.526 -4.664 15.079 1.00 15.85 621 ILE A CA 1
ATOM 607 C C . ILE A 1 80 ? 25.475 -5.841 14.818 1.00 16.37 621 ILE A C 1
ATOM 608 O O . ILE A 1 80 ? 26.096 -6.368 15.742 1.00 17.47 621 ILE A O 1
ATOM 613 N N . GLN A 1 81 ? 25.588 -6.254 13.557 1.00 15.54 622 GLN A N 1
ATOM 614 C CA . GLN A 1 81 ? 26.454 -7.378 13.221 1.00 15.89 622 GLN A CA 1
ATOM 615 C C . GLN A 1 81 ? 27.453 -7.054 12.134 1.00 15.40 622 GLN A C 1
ATOM 616 O O . GLN A 1 81 ? 28.433 -7.771 11.950 1.00 15.03 622 GLN A O 1
ATOM 622 N N . GLU A 1 82 ? 27.203 -5.967 11.416 1.00 15.11 623 GLU A N 1
ATOM 623 C CA . GLU A 1 82 ? 28.093 -5.555 10.349 1.00 14.84 623 GLU A CA 1
ATOM 624 C C . GLU A 1 82 ? 28.312 -4.049 10.350 1.00 14.59 623 GLU A C 1
ATOM 625 O O . GLU A 1 82 ? 27.358 -3.273 10.287 1.00 14.76 623 GLU A O 1
ATOM 631 N N . LEU A 1 83 ? 29.573 -3.635 10.407 1.00 13.67 624 LEU A N 1
ATOM 632 C CA . LEU A 1 83 ? 29.891 -2.217 10.426 1.00 12.69 624 LEU A CA 1
ATOM 633 C C . LEU A 1 83 ? 30.924 -1.870 9.377 1.00 12.53 624 LEU A C 1
ATOM 634 O O . LEU A 1 83 ? 32.077 -2.280 9.460 1.00 12.98 624 LEU A O 1
ATOM 639 N N . GLN A 1 84 ? 30.479 -1.110 8.382 1.00 12.35 625 GLN A N 1
ATOM 640 C CA . GLN A 1 84 ? 31.306 -0.673 7.272 1.00 11.09 625 GLN A CA 1
ATOM 641 C C . GLN A 1 84 ? 31.866 0.703 7.540 1.00 10.61 625 GLN A C 1
ATOM 642 O O . GLN A 1 84 ? 31.155 1.700 7.421 1.00 10.60 625 GLN A O 1
ATOM 648 N N . LEU A 1 85 ? 33.144 0.755 7.891 1.00 10.07 626 LEU A N 1
ATOM 649 C CA . LEU A 1 85 ? 33.796 2.022 8.186 1.00 10.10 626 LEU A CA 1
ATOM 650 C C . LEU A 1 85 ? 34.937 2.314 7.232 1.00 10.08 626 LEU A C 1
ATOM 651 O O . LEU A 1 85 ? 35.783 3.149 7.526 1.00 9.94 626 LEU A O 1
ATOM 656 N N . GLY A 1 86 ? 34.956 1.631 6.089 1.00 10.56 627 GLY A N 1
ATOM 657 C CA . GLY A 1 86 ? 36.025 1.832 5.126 1.00 11.31 627 GLY A CA 1
ATOM 658 C C . GLY A 1 86 ? 36.130 3.219 4.506 1.00 12.08 627 GLY A C 1
ATOM 659 O O . GLY A 1 86 ? 35.128 3.918 4.345 1.00 11.77 627 GLY A O 1
ATOM 660 N N . GLU A 1 87 ? 37.358 3.613 4.168 1.00 12.78 628 GLU A N 1
ATOM 661 C CA . GLU A 1 87 ? 37.644 4.903 3.543 1.00 13.99 628 GLU A CA 1
ATOM 662 C C . GLU A 1 87 ? 37.299 6.131 4.367 1.00 14.61 628 GLU A C 1
ATOM 663 O O . GLU A 1 87 ? 36.609 7.033 3.887 1.00 14.97 628 GLU A O 1
ATOM 669 N N . ASN A 1 88 ? 37.784 6.170 5.601 1.00 15.08 629 ASN A N 1
ATOM 670 C CA . ASN A 1 88 ? 37.553 7.308 6.474 1.00 15.92 629 ASN A CA 1
ATOM 671 C C . ASN A 1 88 ? 38.907 7.807 6.924 1.00 16.60 629 ASN A C 1
ATOM 672 O O . ASN A 1 88 ? 39.923 7.367 6.397 1.00 16.80 629 ASN A O 1
ATOM 677 N N . LYS A 1 89 ? 38.927 8.704 7.904 1.00 18.19 630 LYS A N 1
ATOM 678 C CA . LYS A 1 89 ? 40.179 9.283 8.384 1.00 20.36 630 LYS A CA 1
ATOM 679 C C . LYS A 1 89 ? 40.443 9.058 9.866 1.00 21.65 630 LYS A C 1
ATOM 680 O O . LYS A 1 89 ? 40.755 9.997 10.594 1.00 22.13 630 LYS A O 1
ATOM 686 N N . ILE A 1 90 ? 40.329 7.813 10.311 1.00 22.88 631 ILE A N 1
ATOM 687 C CA . ILE A 1 90 ? 40.553 7.474 11.713 1.00 23.38 631 ILE A CA 1
ATOM 688 C C . ILE A 1 90 ? 42.027 7.133 11.889 1.00 24.54 631 ILE A C 1
ATOM 689 O O . ILE A 1 90 ? 42.575 6.357 11.110 1.00 25.07 631 ILE A O 1
ATOM 694 N N . LYS A 1 91 ? 42.665 7.720 12.902 1.00 25.44 632 LYS A N 1
ATOM 695 C CA . LYS A 1 91 ? 44.094 7.503 13.139 1.00 26.33 632 LYS A CA 1
ATOM 696 C C . LYS A 1 91 ? 44.426 6.673 14.369 1.00 25.85 632 LYS A C 1
ATOM 697 O O . LYS A 1 91 ? 45.443 5.976 14.392 1.00 25.61 632 LYS A O 1
ATOM 703 N N . GLU A 1 92 ? 43.579 6.763 15.390 1.00 25.26 633 GLU A N 1
ATOM 704 C CA . GLU A 1 92 ? 43.772 6.012 16.626 1.00 24.13 633 GLU A CA 1
ATOM 705 C C . GLU A 1 92 ? 42.524 5.203 16.916 1.00 23.58 633 GLU A C 1
ATOM 706 O O . GLU A 1 92 ? 41.438 5.517 16.431 1.00 23.39 633 GLU A O 1
ATOM 712 N N . ILE A 1 93 ? 42.676 4.157 17.710 1.00 23.52 634 ILE A N 1
ATOM 713 C CA . ILE A 1 93 ? 41.530 3.363 18.096 1.00 24.54 634 ILE A CA 1
ATOM 714 C C . ILE A 1 93 ? 41.492 3.259 19.610 1.00 24.87 634 ILE A C 1
ATOM 715 O O . ILE A 1 93 ? 42.333 2.614 20.219 1.00 24.60 634 ILE A O 1
ATOM 720 N N . SER A 1 94 ? 40.513 3.929 20.209 1.00 26.03 635 SER A N 1
ATOM 721 C CA . SER A 1 94 ? 40.333 3.935 21.659 1.00 26.90 635 SER A CA 1
ATOM 722 C C . SER A 1 94 ? 39.769 2.593 22.107 1.00 27.13 635 SER A C 1
ATOM 723 O O . SER A 1 94 ? 39.485 1.730 21.277 1.00 27.35 635 SER A O 1
ATOM 726 N N . ASN A 1 95 ? 39.600 2.416 23.414 1.00 27.71 636 ASN A N 1
ATOM 727 C CA . ASN A 1 95 ? 39.054 1.167 23.938 1.00 28.24 636 ASN A CA 1
ATOM 728 C C . ASN A 1 95 ? 37.593 1.311 24.370 1.00 27.78 636 ASN A C 1
ATOM 729 O O . ASN A 1 95 ? 36.940 0.323 24.700 1.00 28.00 636 ASN A O 1
ATOM 734 N N . LYS A 1 96 ? 37.088 2.542 24.356 1.00 27.30 637 LYS A N 1
ATOM 735 C CA . LYS A 1 96 ? 35.699 2.833 24.712 1.00 27.28 637 LYS A CA 1
ATOM 736 C C . LYS A 1 96 ? 34.997 3.270 23.426 1.00 25.79 637 LYS A C 1
ATOM 737 O O . LYS A 1 96 ? 34.034 4.036 23.442 1.00 25.31 637 LYS A O 1
ATOM 743 N N . MET A 1 97 ? 35.493 2.740 22.316 1.00 24.69 638 MET A N 1
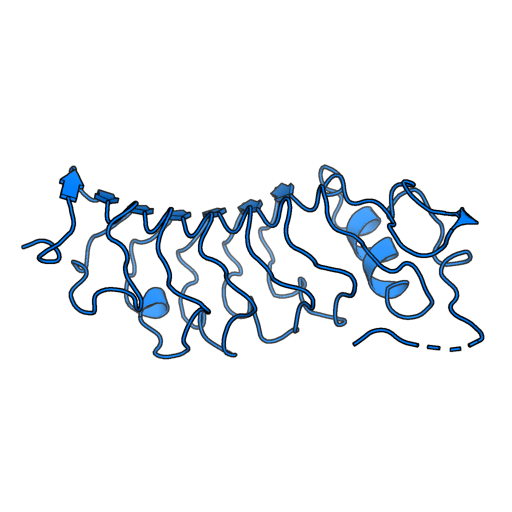ATOM 744 C CA . MET A 1 97 ? 35.025 3.072 20.978 1.00 22.75 638 MET A CA 1
ATOM 745 C C . MET A 1 97 ? 34.058 2.045 20.379 1.00 21.50 638 MET A C 1
ATOM 746 O O . MET A 1 97 ? 33.087 2.404 19.710 1.00 20.90 638 MET A O 1
ATOM 751 N N . PHE A 1 98 ? 34.324 0.765 20.620 1.00 19.91 639 PHE A N 1
ATOM 752 C CA . PHE A 1 98 ? 33.470 -0.296 20.104 1.00 18.14 639 PHE A CA 1
ATOM 753 C C . PHE A 1 98 ? 32.744 -0.997 21.247 1.00 17.70 639 PHE A C 1
ATOM 754 O O . PHE A 1 98 ? 32.200 -2.086 21.085 1.00 17.80 639 PHE A O 1
ATOM 762 N N . LEU A 1 99 ? 32.722 -0.349 22.403 1.00 17.05 640 LEU A N 1
ATOM 763 C CA . LEU A 1 99 ? 32.092 -0.902 23.588 1.00 16.90 640 LEU A CA 1
ATOM 764 C C . LEU A 1 99 ? 30.592 -1.112 23.416 1.00 16.60 640 LEU A C 1
ATOM 765 O O . LEU A 1 99 ? 29.838 -0.155 23.225 1.00 17.25 640 LEU A O 1
ATOM 770 N N . GLY A 1 100 ? 30.169 -2.372 23.490 1.00 15.53 641 GLY A N 1
ATOM 771 C CA . GLY A 1 100 ? 28.764 -2.705 23.355 1.00 14.75 641 GLY A CA 1
ATOM 772 C C . GLY A 1 100 ? 28.463 -3.640 22.197 1.00 14.92 641 GLY A C 1
ATOM 773 O O . GLY A 1 100 ? 27.447 -4.324 22.182 1.00 15.60 641 GLY A O 1
ATOM 774 N N . LEU A 1 101 ? 29.357 -3.694 21.227 1.00 14.86 642 LEU A N 1
ATOM 775 C CA . LEU A 1 101 ? 29.146 -4.531 20.054 1.00 15.06 642 LEU A CA 1
ATOM 776 C C . LEU A 1 101 ? 29.651 -5.964 20.189 1.00 15.16 642 LEU A C 1
ATOM 777 O O . LEU A 1 101 ? 30.413 -6.424 19.341 1.00 15.91 642 LEU A O 1
ATOM 782 N N . HIS A 1 102 ? 29.219 -6.680 21.224 1.00 14.83 643 HIS A N 1
ATOM 783 C CA . HIS A 1 102 ? 29.676 -8.051 21.409 1.00 14.93 643 HIS A CA 1
ATOM 784 C C . HIS A 1 102 ? 28.997 -9.083 20.486 1.00 15.83 643 HIS A C 1
ATOM 785 O O . HIS A 1 102 ? 29.251 -10.296 20.595 1.00 15.98 643 HIS A O 1
ATOM 792 N N . GLN A 1 103 ? 28.134 -8.614 19.584 1.00 15.34 644 GLN A N 1
ATOM 793 C CA . GLN A 1 103 ? 27.467 -9.512 18.640 1.00 14.99 644 GLN A CA 1
ATOM 794 C C . GLN A 1 103 ? 27.944 -9.226 17.230 1.00 14.68 644 GLN A C 1
ATOM 795 O O . GLN A 1 103 ? 27.608 -9.941 16.292 1.00 15.43 644 GLN A O 1
ATOM 801 N N . LEU A 1 104 ? 28.728 -8.165 17.086 1.00 13.58 645 LEU A N 1
ATOM 802 C CA . LEU A 1 104 ? 29.265 -7.776 15.792 1.00 12.35 645 LEU A CA 1
ATOM 803 C C . LEU A 1 104 ? 30.095 -8.922 15.219 1.00 11.45 645 LEU A C 1
ATOM 804 O O . LEU A 1 104 ? 30.937 -9.476 15.912 1.00 11.96 645 LEU A O 1
ATOM 809 N N . LYS A 1 105 ? 29.866 -9.284 13.962 1.00 10.46 646 LYS A N 1
ATOM 810 C CA . LYS A 1 105 ? 30.642 -10.356 13.357 1.00 10.16 646 LYS A CA 1
ATOM 811 C C . LYS A 1 105 ? 31.644 -9.776 12.376 1.00 10.51 646 LYS A C 1
ATOM 812 O O . LYS A 1 105 ? 32.739 -10.313 12.203 1.00 10.61 646 LYS A O 1
ATOM 818 N N . THR A 1 106 ? 31.276 -8.657 11.758 1.00 10.00 647 THR A N 1
ATOM 819 C CA . THR A 1 106 ? 32.128 -8.025 10.758 1.00 9.65 647 THR A CA 1
ATOM 820 C C . THR A 1 106 ? 32.475 -6.557 10.992 1.00 8.64 647 THR A C 1
ATOM 821 O O . THR A 1 106 ? 31.615 -5.731 11.253 1.00 8.14 647 THR A O 1
ATOM 825 N N . LEU A 1 107 ? 33.749 -6.233 10.872 1.00 8.17 648 LEU A N 1
ATOM 826 C CA . LEU A 1 107 ? 34.173 -4.855 11.043 1.00 8.75 648 LEU A CA 1
ATOM 827 C C . LEU A 1 107 ? 35.130 -4.457 9.934 1.00 8.93 648 LEU A C 1
ATOM 828 O O . LEU A 1 107 ? 36.210 -5.028 9.794 1.00 9.00 648 LEU A O 1
ATOM 833 N N . ASN A 1 108 ? 34.740 -3.482 9.132 1.00 8.74 649 ASN A N 1
ATOM 834 C CA . ASN A 1 108 ? 35.620 -3.069 8.065 1.00 9.12 649 ASN A CA 1
ATOM 835 C C . ASN A 1 108 ? 36.230 -1.703 8.322 1.00 9.24 649 ASN A C 1
ATOM 836 O O . ASN A 1 108 ? 35.532 -0.698 8.349 1.00 9.60 649 ASN A O 1
ATOM 841 N N . LEU A 1 109 ? 37.542 -1.680 8.517 1.00 10.01 650 LEU A N 1
ATOM 842 C CA . LEU A 1 109 ? 38.256 -0.438 8.776 1.00 10.95 650 LEU A CA 1
ATOM 843 C C . LEU A 1 109 ? 39.207 -0.179 7.630 1.00 11.74 650 LEU A C 1
ATOM 844 O O . LEU A 1 109 ? 40.062 0.691 7.698 1.00 11.57 650 LEU A O 1
ATOM 849 N N . TYR A 1 110 ? 39.046 -0.953 6.568 1.00 13.24 651 TYR A N 1
ATOM 850 C CA . TYR A 1 110 ? 39.887 -0.810 5.399 1.00 14.80 651 TYR A CA 1
ATOM 851 C C . TYR A 1 110 ? 40.137 0.656 5.035 1.00 16.53 651 TYR A C 1
ATOM 852 O O . TYR A 1 110 ? 39.241 1.496 5.125 1.00 17.16 651 TYR A O 1
ATOM 861 N N . ASP A 1 111 ? 41.369 0.933 4.615 1.00 17.51 652 ASP A N 1
ATOM 862 C CA . ASP A 1 111 ? 41.831 2.254 4.195 1.00 18.53 652 ASP A CA 1
ATOM 863 C C . ASP A 1 111 ? 41.455 3.458 5.040 1.00 18.53 652 ASP A C 1
ATOM 864 O O . ASP A 1 111 ? 40.835 4.400 4.562 1.00 18.76 652 ASP A O 1
ATOM 869 N N . ASN A 1 112 ? 41.829 3.416 6.306 1.00 18.65 653 ASN A N 1
ATOM 870 C CA . ASN A 1 112 ? 41.604 4.529 7.198 1.00 18.94 653 ASN A CA 1
ATOM 871 C C . ASN A 1 112 ? 43.044 4.983 7.449 1.00 20.60 653 ASN A C 1
ATOM 872 O O . ASN A 1 112 ? 43.906 4.773 6.582 1.00 21.09 653 ASN A O 1
ATOM 877 N N . GLN A 1 113 ? 43.331 5.586 8.599 1.00 21.10 654 GLN A N 1
ATOM 878 C CA . GLN A 1 113 ? 44.703 6.026 8.867 1.00 22.13 654 GLN A CA 1
ATOM 879 C C . GLN A 1 113 ? 45.206 5.540 10.208 1.00 21.07 654 GLN A C 1
ATOM 880 O O . GLN A 1 113 ? 46.046 6.168 10.842 1.00 19.97 654 GLN A O 1
ATOM 886 N N . ILE A 1 114 ? 44.674 4.405 10.627 1.00 21.88 655 ILE A N 1
ATOM 887 C CA . ILE A 1 114 ? 45.027 3.798 11.898 1.00 22.34 655 ILE A CA 1
ATOM 888 C C . ILE A 1 114 ? 46.510 3.424 11.959 1.00 23.08 655 ILE A C 1
ATOM 889 O O . ILE A 1 114 ? 47.027 2.710 11.088 1.00 23.08 655 ILE A O 1
ATOM 894 N N . SER A 1 115 ? 47.190 3.917 12.991 1.00 23.06 656 SER A N 1
ATOM 895 C CA . SER A 1 115 ? 48.611 3.644 13.158 1.00 23.20 656 SER A CA 1
ATOM 896 C C . SER A 1 115 ? 48.916 3.014 14.509 1.00 23.61 656 SER A C 1
ATOM 897 O O . SER A 1 115 ? 49.947 2.364 14.669 1.00 23.20 656 SER A O 1
ATOM 900 N N . CYS A 1 116 ? 48.010 3.201 15.467 1.00 24.08 657 CYS A N 1
ATOM 901 C CA . CYS A 1 116 ? 48.166 2.665 16.821 1.00 25.41 657 CYS A CA 1
ATOM 902 C C . CYS A 1 116 ? 46.824 2.109 17.300 1.00 24.74 657 CYS A C 1
ATOM 903 O O . CYS A 1 116 ? 45.767 2.562 16.857 1.00 24.68 657 CYS A O 1
ATOM 906 N N . VAL A 1 117 ? 46.870 1.160 18.233 1.00 24.36 658 VAL A N 1
ATOM 907 C CA . VAL A 1 117 ? 45.660 0.557 18.786 1.00 23.68 658 VAL A CA 1
ATOM 908 C C . VAL A 1 117 ? 45.790 0.390 20.302 1.00 24.63 658 VAL A C 1
ATOM 909 O O . VAL A 1 117 ? 46.609 -0.394 20.782 1.00 24.69 658 VAL A O 1
ATOM 913 N N . MET A 1 118 ? 44.973 1.125 21.045 1.00 25.37 659 MET A N 1
ATOM 914 C CA . MET A 1 118 ? 44.971 1.074 22.503 1.00 27.75 659 MET A CA 1
ATOM 915 C C . MET A 1 118 ? 44.617 -0.329 23.011 1.00 28.30 659 MET A C 1
ATOM 916 O O . MET A 1 118 ? 43.731 -0.985 22.474 1.00 28.32 659 MET A O 1
ATOM 921 N N . PRO A 1 119 ? 45.314 -0.806 24.057 1.00 29.26 660 PRO A N 1
ATOM 922 C CA . PRO A 1 119 ? 45.062 -2.136 24.627 1.00 29.30 660 PRO A CA 1
ATOM 923 C C . PRO A 1 119 ? 43.627 -2.328 25.104 1.00 29.46 660 PRO A C 1
ATOM 924 O O . PRO A 1 119 ? 43.050 -1.439 25.724 1.00 29.73 660 PRO A O 1
ATOM 928 N N . GLY A 1 120 ? 43.056 -3.492 24.804 1.00 29.73 661 GLY A N 1
ATOM 929 C CA . GLY A 1 120 ? 41.692 -3.779 25.216 1.00 29.77 661 GLY A CA 1
ATOM 930 C C . GLY A 1 120 ? 40.615 -3.154 24.346 1.00 29.84 661 GLY A C 1
ATOM 931 O O . GLY A 1 120 ? 39.439 -3.155 24.715 1.00 29.84 661 GLY A O 1
ATOM 932 N N . SER A 1 121 ? 41.009 -2.641 23.183 1.00 29.27 662 SER A N 1
ATOM 933 C CA . SER A 1 121 ? 40.079 -1.998 22.261 1.00 28.86 662 SER A CA 1
ATOM 934 C C . SER A 1 121 ? 39.155 -2.957 21.503 1.00 28.96 662 SER A C 1
ATOM 935 O O . SER A 1 121 ? 38.029 -2.596 21.153 1.00 28.13 662 SER A O 1
ATOM 938 N N . PHE A 1 122 ? 39.630 -4.171 21.247 1.00 28.62 663 PHE A N 1
ATOM 939 C CA . PHE A 1 122 ? 38.842 -5.155 20.511 1.00 28.43 663 PHE A CA 1
ATOM 940 C C . PHE A 1 122 ? 38.305 -6.311 21.368 1.00 29.15 663 PHE A C 1
ATOM 941 O O . PHE A 1 122 ? 37.612 -7.197 20.859 1.00 27.56 663 PHE A O 1
ATOM 949 N N . GLU A 1 123 ? 38.616 -6.298 22.663 1.00 30.72 664 GLU A N 1
ATOM 950 C CA . GLU A 1 123 ? 38.174 -7.362 23.564 1.00 32.08 664 GLU A CA 1
ATOM 951 C C . GLU A 1 123 ? 36.665 -7.376 23.765 1.00 31.54 664 GLU A C 1
ATOM 952 O O . GLU A 1 123 ? 36.066 -8.428 23.970 1.00 31.91 664 GLU A O 1
ATOM 958 N N . HIS A 1 124 ? 36.056 -6.203 23.702 1.00 31.35 665 HIS A N 1
ATOM 959 C CA . HIS A 1 124 ? 34.619 -6.068 23.877 1.00 31.35 665 HIS A CA 1
ATOM 960 C C . HIS A 1 124 ? 33.846 -6.732 22.731 1.00 29.89 665 HIS A C 1
ATOM 961 O O . HIS A 1 124 ? 32.611 -6.747 22.741 1.00 30.08 665 HIS A O 1
ATOM 968 N N . LEU A 1 125 ? 34.573 -7.272 21.752 1.00 27.25 666 LEU A N 1
ATOM 969 C CA . LEU A 1 125 ? 33.964 -7.896 20.584 1.00 25.09 666 LEU A CA 1
ATOM 970 C C . LEU A 1 125 ? 34.074 -9.412 20.551 1.00 24.48 666 LEU A C 1
ATOM 971 O O . LEU A 1 125 ? 34.852 -9.977 19.781 1.00 23.80 666 LEU A O 1
ATOM 976 N N . ASN A 1 126 ? 33.256 -10.060 21.371 1.00 23.93 667 ASN A N 1
ATOM 977 C CA . ASN A 1 126 ? 33.230 -11.513 21.485 1.00 22.71 667 ASN A CA 1
ATOM 978 C C . ASN A 1 126 ? 33.044 -12.281 20.186 1.00 22.28 667 ASN A C 1
ATOM 979 O O . ASN A 1 126 ? 33.739 -13.266 19.948 1.00 22.93 667 ASN A O 1
ATOM 984 N N . SER A 1 127 ? 32.115 -11.819 19.349 1.00 21.82 668 SER A N 1
ATOM 985 C CA . SER A 1 127 ? 31.752 -12.485 18.093 1.00 20.08 668 SER A CA 1
ATOM 986 C C . SER A 1 127 ? 32.503 -12.177 16.788 1.00 19.96 668 SER A C 1
ATOM 987 O O . SER A 1 127 ? 32.208 -12.784 15.757 1.00 20.55 668 SER A O 1
ATOM 990 N N . LEU A 1 128 ? 33.460 -11.259 16.811 1.00 19.34 669 LEU A N 1
ATOM 991 C CA . LEU A 1 128 ? 34.188 -10.908 15.595 1.00 18.99 669 LEU A CA 1
ATOM 992 C C . LEU A 1 128 ? 34.752 -12.102 14.815 1.00 18.93 669 LEU A C 1
ATOM 993 O O . LEU A 1 128 ? 35.465 -12.931 15.372 1.00 19.32 669 LEU A O 1
ATOM 998 N N . THR A 1 129 ? 34.433 -12.186 13.524 1.00 18.76 670 THR A N 1
ATOM 999 C CA . THR A 1 129 ? 34.948 -13.268 12.678 1.00 18.60 670 THR A CA 1
ATOM 1000 C C . THR A 1 129 ? 35.618 -12.692 11.440 1.00 18.78 670 THR A C 1
ATOM 1001 O O . THR A 1 129 ? 36.351 -13.379 10.729 1.00 19.36 670 THR A O 1
ATOM 1005 N N . SER A 1 130 ? 35.363 -11.417 11.193 1.00 18.58 671 SER A N 1
ATOM 1006 C CA . SER A 1 130 ? 35.935 -10.737 10.049 1.00 18.17 671 SER A CA 1
ATOM 1007 C C . SER A 1 130 ? 36.384 -9.328 10.450 1.00 17.45 671 SER A C 1
ATOM 1008 O O . SER A 1 130 ? 35.588 -8.522 10.929 1.00 18.03 671 SER A O 1
ATOM 1011 N N . LEU A 1 131 ? 37.668 -9.050 10.265 1.00 16.41 672 LEU A N 1
ATOM 1012 C CA . LEU A 1 131 ? 38.230 -7.752 10.594 1.00 15.53 672 LEU A CA 1
ATOM 1013 C C . LEU A 1 131 ? 39.060 -7.290 9.419 1.00 14.85 672 LEU A C 1
ATOM 1014 O O . LEU A 1 131 ? 40.069 -7.903 9.097 1.00 15.21 672 LEU A O 1
ATOM 1019 N N . ASN A 1 132 ? 38.635 -6.223 8.758 1.00 14.58 673 ASN A N 1
ATOM 1020 C CA . ASN A 1 132 ? 39.406 -5.722 7.636 1.00 14.41 673 ASN A CA 1
ATOM 1021 C C . ASN A 1 132 ? 40.240 -4.544 8.125 1.00 13.96 673 ASN A C 1
ATOM 1022 O O . ASN A 1 132 ? 39.697 -3.521 8.557 1.00 13.38 673 ASN A O 1
ATOM 1027 N N . LEU A 1 133 ? 41.558 -4.704 8.054 1.00 13.33 674 LEU A N 1
ATOM 1028 C CA . LEU A 1 133 ? 42.490 -3.679 8.497 1.00 13.57 674 LEU A CA 1
ATOM 1029 C C . LEU A 1 133 ? 43.521 -3.338 7.431 1.00 13.33 674 LEU A C 1
ATOM 1030 O O . LEU A 1 133 ? 44.578 -2.793 7.744 1.00 13.83 674 LEU A O 1
ATOM 1035 N N . ALA A 1 134 ? 43.214 -3.658 6.178 1.00 12.73 675 ALA A N 1
ATOM 1036 C CA . ALA A 1 134 ? 44.130 -3.381 5.083 1.00 12.78 675 ALA A CA 1
ATOM 1037 C C . ALA A 1 134 ? 44.236 -1.880 4.805 1.00 14.18 675 ALA A C 1
ATOM 1038 O O . ALA A 1 134 ? 43.328 -1.111 5.130 1.00 13.29 675 ALA A O 1
ATOM 1040 N N . SER A 1 135 ? 45.356 -1.478 4.200 1.00 15.94 676 SER A N 1
ATOM 1041 C CA . SER A 1 135 ? 45.638 -0.077 3.869 1.00 16.69 676 SER A CA 1
ATOM 1042 C C . SER A 1 135 ? 45.725 0.822 5.082 1.00 17.82 676 SER A C 1
ATOM 1043 O O . SER A 1 135 ? 45.356 1.993 5.030 1.00 17.99 676 SER A O 1
ATOM 1046 N N . ASN A 1 136 ? 46.209 0.268 6.184 1.00 18.55 677 ASN A N 1
ATOM 1047 C CA . ASN A 1 136 ? 46.360 1.057 7.386 1.00 19.13 677 ASN A CA 1
ATOM 1048 C C . ASN A 1 136 ? 47.814 1.095 7.828 1.00 19.94 677 ASN A C 1
ATOM 1049 O O . ASN A 1 136 ? 48.451 0.060 8.021 1.00 19.17 677 ASN A O 1
ATOM 1054 N N . PRO A 1 137 ? 48.365 2.310 7.959 1.00 20.84 678 PRO A N 1
ATOM 1055 C CA . PRO A 1 137 ? 49.751 2.527 8.372 1.00 22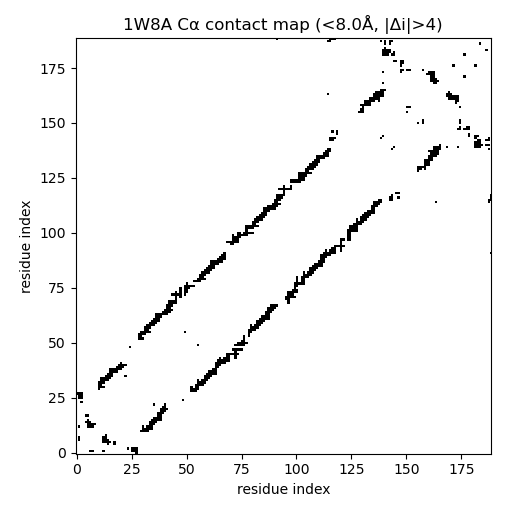.06 678 PRO A CA 1
ATOM 1056 C C . PRO A 1 137 ? 49.946 2.243 9.858 1.00 23.18 678 PRO A C 1
ATOM 1057 O O . PRO A 1 137 ? 50.016 3.167 10.676 1.00 23.22 678 PRO A O 1
ATOM 1061 N N . PHE A 1 138 ? 50.016 0.962 10.205 1.00 23.70 679 PHE A N 1
ATOM 1062 C CA . PHE A 1 138 ? 50.212 0.584 11.592 1.00 24.98 679 PHE A CA 1
ATOM 1063 C C . PHE A 1 138 ? 51.650 0.866 12.004 1.00 25.76 679 PHE A C 1
ATOM 1064 O O . PHE A 1 138 ? 52.595 0.517 11.289 1.00 25.50 679 PHE A O 1
ATOM 1072 N N . ASN A 1 139 ? 51.810 1.524 13.149 1.00 26.88 680 ASN A N 1
ATOM 1073 C CA . ASN A 1 139 ? 53.136 1.827 13.671 1.00 27.24 680 ASN A CA 1
ATOM 1074 C C . ASN A 1 139 ? 53.506 0.654 14.565 1.00 27.17 680 ASN A C 1
ATOM 1075 O O . ASN A 1 139 ? 53.005 0.515 15.684 1.00 26.49 680 ASN A O 1
ATOM 1080 N N . CYS A 1 140 ? 54.383 -0.194 14.045 1.00 27.83 681 CYS A N 1
ATOM 1081 C CA . CYS A 1 140 ? 54.800 -1.398 14.731 1.00 28.34 681 CYS A CA 1
ATOM 1082 C C . CYS A 1 140 ? 55.962 -1.243 15.690 1.00 28.99 681 CYS A C 1
ATOM 1083 O O . CYS A 1 140 ? 57.093 -1.620 15.380 1.00 29.35 681 CYS A O 1
ATOM 1086 N N . ASN A 1 141 ? 55.668 -0.689 16.863 1.00 29.21 682 ASN A N 1
ATOM 1087 C CA . ASN A 1 141 ? 56.675 -0.493 17.892 1.00 29.42 682 ASN A CA 1
ATOM 1088 C C . ASN A 1 141 ? 56.216 -1.148 19.200 1.00 29.76 682 ASN A C 1
ATOM 1089 O O . ASN A 1 141 ? 55.300 -1.972 19.196 1.00 30.27 682 ASN A O 1
ATOM 1094 N N . CYS A 1 142 ? 56.852 -0.788 20.311 1.00 29.68 683 CYS A N 1
ATOM 1095 C CA . CYS A 1 142 ? 56.516 -1.354 21.620 1.00 29.49 683 CYS A CA 1
ATOM 1096 C C . CYS A 1 142 ? 55.037 -1.163 21.998 1.00 29.06 683 CYS A C 1
ATOM 1097 O O . CYS A 1 142 ? 54.477 -1.940 22.780 1.00 28.84 683 CYS A O 1
ATOM 1100 N N . HIS A 1 143 ? 54.414 -0.128 21.442 1.00 27.99 684 HIS A N 1
ATOM 1101 C CA . HIS A 1 143 ? 53.016 0.194 21.732 1.00 27.29 684 HIS A CA 1
ATOM 1102 C C . HIS A 1 143 ? 51.962 -0.736 21.110 1.00 27.43 684 HIS A C 1
ATOM 1103 O O . HIS A 1 143 ? 50.825 -0.806 21.596 1.00 27.18 684 HIS A O 1
ATOM 1110 N N . LEU A 1 144 ? 52.327 -1.437 20.041 1.00 26.89 685 LEU A N 1
ATOM 1111 C CA . LEU A 1 144 ? 51.391 -2.324 19.369 1.00 27.48 685 LEU A CA 1
ATOM 1112 C C . LEU A 1 144 ? 51.818 -3.778 19.507 1.00 28.26 685 LEU A C 1
ATOM 1113 O O . LEU A 1 144 ? 51.337 -4.647 18.782 1.00 28.65 685 LEU A O 1
ATOM 1118 N N . ALA A 1 145 ? 52.727 -4.043 20.441 1.00 29.02 686 ALA A N 1
ATOM 1119 C CA . ALA A 1 145 ? 53.210 -5.401 20.675 1.00 28.71 686 ALA A CA 1
ATOM 1120 C C . ALA A 1 145 ? 52.091 -6.270 21.209 1.00 29.01 686 ALA A C 1
ATOM 1121 O O . ALA A 1 145 ? 52.003 -7.439 20.851 1.00 30.54 686 ALA A O 1
ATOM 1123 N N . TRP A 1 146 ? 51.241 -5.706 22.066 1.00 28.75 687 TRP A N 1
ATOM 1124 C CA . TRP A 1 146 ? 50.118 -6.451 22.628 1.00 28.40 687 TRP A CA 1
ATOM 1125 C C . TRP A 1 146 ? 49.157 -6.877 21.516 1.00 28.25 687 TRP A C 1
ATOM 1126 O O . TRP A 1 146 ? 48.712 -8.021 21.470 1.00 27.59 687 TRP A O 1
ATOM 1137 N N . PHE A 1 147 ? 48.851 -5.940 20.622 1.00 28.76 688 PHE A N 1
ATOM 1138 C CA . PHE A 1 147 ? 47.934 -6.166 19.509 1.00 29.61 688 PHE A CA 1
ATOM 1139 C C . PHE A 1 147 ? 48.349 -7.275 18.550 1.00 30.16 688 PHE A C 1
ATOM 1140 O O . PHE A 1 147 ? 47.507 -8.026 18.059 1.00 29.69 688 PHE A O 1
ATOM 1148 N N . ALA A 1 148 ? 49.643 -7.363 18.267 1.00 31.00 689 ALA A N 1
ATOM 1149 C CA . ALA A 1 148 ? 50.154 -8.391 17.371 1.00 32.72 689 ALA A CA 1
ATOM 1150 C C . ALA A 1 148 ? 49.729 -9.771 17.855 1.00 34.25 689 ALA A C 1
ATOM 1151 O O . ALA A 1 148 ? 49.116 -10.546 17.116 1.00 34.07 689 ALA A O 1
ATOM 1153 N N . GLU A 1 149 ? 50.065 -10.060 19.110 1.00 35.95 690 GLU A N 1
ATOM 1154 C CA . GLU A 1 149 ? 49.754 -11.337 19.740 1.00 37.36 690 GLU A CA 1
ATOM 1155 C C . GLU A 1 149 ? 48.249 -11.539 19.922 1.00 37.59 690 GLU A C 1
ATOM 1156 O O . GLU A 1 149 ? 47.805 -12.628 20.283 1.00 37.79 690 GLU A O 1
ATOM 1162 N N . TRP A 1 150 ? 47.467 -10.492 19.678 1.00 37.72 691 TRP A N 1
ATOM 1163 C CA . TRP A 1 150 ? 46.016 -10.589 19.816 1.00 37.95 691 TRP A CA 1
ATOM 1164 C C . TRP A 1 150 ? 45.376 -11.120 18.531 1.00 38.41 691 TRP A C 1
ATOM 1165 O O . TRP A 1 150 ? 44.347 -11.798 18.566 1.00 37.93 691 TRP A O 1
ATOM 1176 N N . LEU A 1 151 ? 45.992 -10.792 17.400 1.00 39.06 692 LEU A N 1
ATOM 1177 C CA . LEU A 1 151 ? 45.508 -11.219 16.096 1.00 39.69 692 LEU A CA 1
ATOM 1178 C C . LEU A 1 151 ? 45.779 -12.703 15.901 1.00 41.31 692 LEU A C 1
ATOM 1179 O O . LEU A 1 151 ? 44.896 -13.465 15.487 1.00 40.72 692 LEU A O 1
ATOM 1184 N N . ARG A 1 152 ? 47.011 -13.110 16.200 1.00 43.10 693 ARG A N 1
ATOM 1185 C 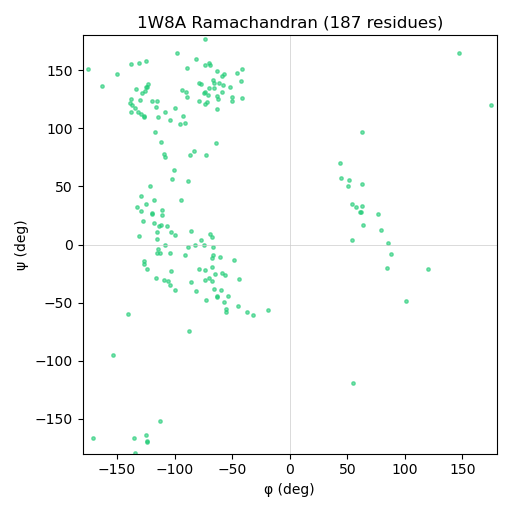CA . ARG A 1 152 ? 47.402 -14.506 16.050 1.00 44.55 693 ARG A CA 1
ATOM 1186 C C . ARG A 1 152 ? 46.677 -15.385 17.058 1.00 44.78 693 ARG A C 1
ATOM 1187 O O . ARG A 1 152 ? 46.703 -16.607 16.954 1.00 44.40 693 ARG A O 1
ATOM 1195 N N . LYS A 1 153 ? 46.033 -14.758 18.035 1.00 45.71 694 LYS A N 1
ATOM 1196 C CA . LYS A 1 153 ? 45.308 -15.510 19.045 1.00 47.07 694 LYS A CA 1
ATOM 1197 C C . LYS A 1 153 ? 43.908 -15.764 18.527 1.00 47.65 694 LYS A C 1
ATOM 1198 O O . LYS A 1 153 ? 43.579 -16.882 18.137 1.00 48.03 694 LYS A O 1
ATOM 1204 N N . LYS A 1 154 ? 43.089 -14.718 18.532 1.00 48.26 695 LYS A N 1
ATOM 1205 C CA . LYS A 1 154 ? 41.719 -14.813 18.056 1.00 48.84 695 LYS A CA 1
ATOM 1206 C C . LYS A 1 154 ? 41.653 -15.597 16.749 1.00 49.36 695 LYS A C 1
ATOM 1207 O O . LYS A 1 154 ? 40.652 -16.254 16.462 1.00 49.42 695 LYS A O 1
ATOM 1213 N N . SER A 1 155 ? 42.726 -15.533 15.965 1.00 49.85 696 SER A N 1
ATOM 1214 C CA . SER A 1 155 ? 42.793 -16.256 14.700 1.00 51.33 696 SER A CA 1
ATOM 1215 C C . SER A 1 155 ? 41.726 -15.795 13.706 1.00 51.88 696 SER A C 1
ATOM 1216 O O . SER A 1 155 ? 40.578 -16.245 13.749 1.00 52.03 696 SER A O 1
ATOM 1219 N N . LEU A 1 156 ? 42.116 -14.907 12.802 1.00 52.06 697 LEU A N 1
ATOM 1220 C CA . LEU A 1 156 ? 41.201 -14.386 11.804 1.00 52.52 697 LEU A CA 1
ATOM 1221 C C . LEU A 1 156 ? 41.916 -14.380 10.462 0.0000 52.45 697 LEU A C 1
ATOM 1222 O O . LEU A 1 156 ? 42.969 -14.999 10.312 0.0000 52.52 697 LEU A O 1
ATOM 1227 N N . ASN A 1 157 ? 41.345 -13.683 9.485 0.0000 52.39 698 ASN A N 1
ATOM 1228 C CA . ASN A 1 157 ? 41.966 -13.592 8.171 0.0000 52.25 698 ASN A CA 1
ATOM 1229 C C . ASN A 1 157 ? 43.217 -12.738 8.333 0.0000 52.00 698 ASN A C 1
ATOM 1230 O O . ASN A 1 157 ? 43.857 -12.348 7.357 0.0000 52.11 698 ASN A O 1
ATOM 1235 N N . GLY A 1 158 ? 43.552 -12.458 9.590 1.00 51.91 699 GLY A N 1
ATOM 1236 C CA . GLY A 1 158 ? 44.716 -11.650 9.905 1.00 51.17 699 GLY A CA 1
ATOM 1237 C C . GLY A 1 158 ? 44.388 -10.171 9.846 1.00 50.34 699 GLY A C 1
ATOM 1238 O O . GLY A 1 158 ? 45.084 -9.347 10.437 1.00 50.44 699 GLY A O 1
ATOM 1239 N N . GLY A 1 159 ? 43.310 -9.840 9.138 1.00 49.42 700 GLY A N 1
ATOM 1240 C CA . GLY A 1 159 ? 42.908 -8.453 8.987 1.00 47.42 700 GLY A CA 1
ATOM 1241 C C . GLY A 1 159 ? 43.602 -7.815 7.795 1.00 45.87 700 GLY A C 1
ATOM 1242 O O . GLY A 1 159 ? 43.274 -6.695 7.404 1.00 45.54 700 GLY A O 1
ATOM 1243 N N . ALA A 1 160 ? 44.560 -8.543 7.217 1.00 44.24 701 ALA A N 1
ATOM 1244 C CA . ALA A 1 160 ? 45.337 -8.076 6.071 1.00 42.27 701 ALA A CA 1
ATOM 1245 C C . ALA A 1 160 ? 46.144 -6.855 6.499 1.00 41.09 701 ALA A C 1
ATOM 1246 O O . ALA A 1 160 ? 46.651 -6.096 5.665 1.00 40.46 701 ALA A O 1
ATOM 1248 N N . ALA A 1 161 ? 46.257 -6.687 7.816 1.00 39.62 702 ALA A N 1
ATOM 1249 C CA . ALA A 1 161 ? 46.981 -5.573 8.416 1.00 38.24 702 ALA A CA 1
ATOM 1250 C C . ALA A 1 161 ? 48.494 -5.674 8.225 1.00 37.38 702 ALA A C 1
ATOM 1251 O O . ALA A 1 161 ? 49.094 -6.733 8.428 1.00 36.47 702 ALA A O 1
ATOM 1253 N N . ARG A 1 162 ? 49.108 -4.562 7.839 1.00 36.61 703 ARG A N 1
ATOM 1254 C CA . ARG A 1 162 ? 50.544 -4.530 7.623 1.00 36.51 703 ARG A CA 1
ATOM 1255 C C . ARG A 1 162 ? 51.185 -3.343 8.329 1.00 36.40 703 ARG A C 1
ATOM 1256 O O . ARG A 1 162 ? 50.525 -2.344 8.597 1.00 35.79 703 ARG A O 1
ATOM 1264 N N . CYS A 1 163 ? 52.475 -3.454 8.625 1.00 36.81 704 CYS A N 1
ATOM 1265 C CA . CYS A 1 163 ? 53.182 -2.365 9.288 1.00 37.93 704 CYS A CA 1
ATOM 1266 C C . CYS A 1 163 ? 53.488 -1.267 8.284 1.00 39.60 704 CYS A C 1
ATOM 1267 O O . CYS A 1 163 ? 53.883 -1.543 7.154 1.00 40.14 704 CYS A O 1
ATOM 1270 N N . GLY A 1 164 ? 53.312 -0.020 8.697 1.00 41.24 705 GLY A N 1
ATOM 1271 C CA . GLY A 1 164 ? 53.586 1.080 7.793 1.00 44.17 705 GLY A CA 1
ATOM 1272 C C . GLY A 1 164 ? 54.431 2.185 8.403 1.00 46.41 705 GLY A C 1
ATOM 1273 O O . GLY A 1 164 ? 54.267 3.355 8.043 1.00 46.34 705 GLY A O 1
ATOM 1274 N N . ALA A 1 165 ? 55.332 1.822 9.319 1.00 48.38 706 ALA A N 1
ATOM 1275 C CA . ALA A 1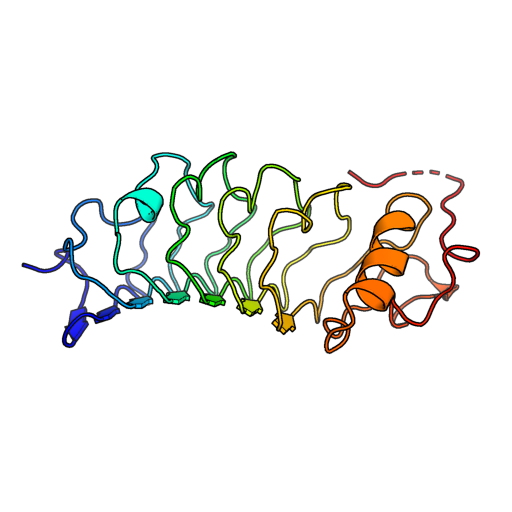 165 ? 56.201 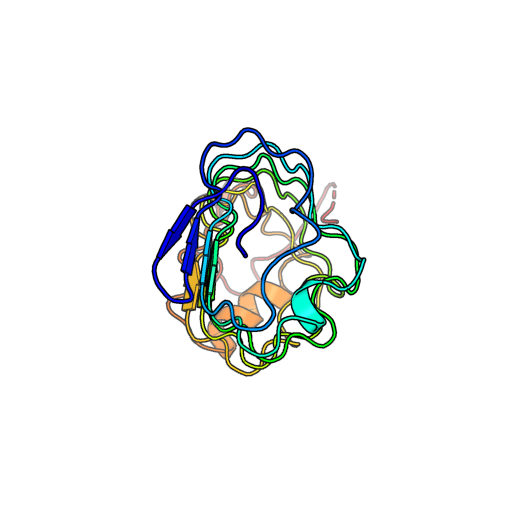2.801 9.974 1.00 50.48 706 ALA A CA 1
ATOM 1276 C C . ALA A 1 165 ? 57.639 2.307 10.190 1.00 52.29 706 ALA A C 1
ATOM 1277 O O . ALA A 1 165 ? 58.597 2.922 9.700 1.00 53.22 706 ALA A O 1
ATOM 1279 N N . PRO A 1 166 ? 57.817 1.201 10.936 1.00 52.60 707 PRO A N 1
ATOM 1280 C CA . PRO A 1 166 ? 59.186 0.709 11.156 1.00 52.54 707 PRO A CA 1
ATOM 1281 C C . PRO A 1 166 ? 59.838 0.262 9.846 1.00 52.64 707 PRO A C 1
ATOM 1282 O O . PRO A 1 166 ? 59.770 -0.914 9.482 1.00 52.44 707 PRO A O 1
ATOM 1286 N N . SER A 1 167 ? 60.462 1.214 9.153 1.00 52.49 708 SER A N 1
ATOM 1287 C CA . SER A 1 167 ? 61.135 0.977 7.870 1.00 52.10 708 SER A CA 1
ATOM 1288 C C . SER A 1 167 ? 61.462 -0.486 7.606 1.00 51.72 708 SER A C 1
ATOM 1289 O O . SER A 1 167 ? 61.055 -1.052 6.594 1.00 51.30 708 SER A O 1
ATOM 1292 N N . LYS A 1 168 ? 62.202 -1.086 8.531 1.00 51.66 709 LYS A N 1
ATOM 1293 C CA . LYS A 1 168 ? 62.613 -2.479 8.419 1.00 51.86 709 LYS A CA 1
ATOM 1294 C C . LYS A 1 168 ? 61.442 -3.436 8.221 1.00 51.69 709 LYS A C 1
ATOM 1295 O O . LYS A 1 168 ? 61.394 -4.171 7.232 1.00 51.70 709 LYS A O 1
ATOM 1301 N N . VAL A 1 169 ? 60.501 -3.420 9.159 1.00 51.47 710 VAL A N 1
ATOM 1302 C CA . VAL A 1 169 ? 59.346 -4.306 9.094 1.00 51.31 710 VAL A CA 1
ATOM 1303 C C . VAL A 1 169 ? 58.222 -3.790 8.199 1.00 50.87 710 VAL A C 1
ATOM 1304 O O . VAL A 1 169 ? 57.191 -4.440 8.058 1.00 50.74 710 VAL A O 1
ATOM 1308 N N . ARG A 1 170 ? 58.422 -2.623 7.599 1.00 50.73 711 ARG A N 1
ATOM 1309 C CA . ARG A 1 170 ? 57.419 -2.028 6.720 1.00 50.57 711 ARG A CA 1
ATOM 1310 C C . ARG A 1 170 ? 56.770 -3.059 5.803 1.00 49.87 711 ARG A C 1
ATOM 1311 O O . ARG A 1 170 ? 57.388 -4.068 5.452 1.00 49.83 711 ARG A O 1
ATOM 1319 N N . ASP A 1 171 ? 55.520 -2.792 5.427 1.00 48.52 712 ASP A N 1
ATOM 1320 C CA . ASP A 1 171 ? 54.748 -3.669 4.553 1.00 47.57 712 ASP A CA 1
ATOM 1321 C C . ASP A 1 171 ? 54.637 -5.130 4.993 1.00 46.33 712 ASP A C 1
ATOM 1322 O O . ASP A 1 171 ? 54.062 -5.955 4.281 1.00 46.00 712 ASP A O 1
ATOM 1327 N N . VAL A 1 172 ? 55.177 -5.452 6.161 1.00 45.07 713 VAL A N 1
ATOM 1328 C CA . VAL A 1 172 ? 55.119 -6.820 6.658 1.00 44.12 713 VAL A CA 1
ATOM 1329 C C . VAL A 1 172 ? 53.839 -7.020 7.469 1.00 43.42 713 VAL A C 1
ATOM 1330 O O . VAL A 1 172 ? 53.310 -6.074 8.053 1.00 43.15 713 VAL A O 1
ATOM 1334 N N . GLN A 1 173 ? 53.342 -8.252 7.493 1.00 42.88 714 GLN A N 1
ATOM 1335 C CA . GLN A 1 173 ? 52.137 -8.574 8.243 1.00 42.24 714 GLN A CA 1
ATOM 1336 C C . GLN A 1 173 ? 52.387 -8.567 9.745 1.00 42.00 714 GLN A C 1
ATOM 1337 O O . GLN A 1 173 ? 53.247 -9.291 10.238 1.00 41.82 714 GLN A O 1
ATOM 1343 N N . ILE A 1 174 ? 51.626 -7.751 10.467 1.00 42.55 715 ILE A N 1
ATOM 1344 C CA . ILE A 1 174 ? 51.752 -7.649 11.922 1.00 42.99 715 ILE A CA 1
ATOM 1345 C C . ILE A 1 174 ? 51.863 -9.042 12.538 1.00 43.72 715 ILE A C 1
ATOM 1346 O O . ILE A 1 174 ? 52.787 -9.339 13.293 1.00 43.30 715 ILE A O 1
ATOM 1351 N N . LYS A 1 175 ? 50.897 -9.884 12.195 1.00 44.85 716 LYS A N 1
ATOM 1352 C CA . LYS A 1 175 ? 50.809 -11.254 12.681 1.00 45.94 716 LYS A CA 1
ATOM 1353 C C . LYS A 1 175 ? 52.039 -12.095 12.340 1.00 46.75 716 LYS A C 1
ATOM 1354 O O . LYS A 1 175 ? 52.337 -13.078 13.020 1.00 46.61 716 LYS A O 1
ATOM 1360 N N . ASP A 1 176 ? 52.748 -11.708 11.286 1.00 47.55 717 ASP A N 1
ATOM 1361 C CA . ASP A 1 176 ? 53.947 -12.424 10.858 1.00 48.22 717 ASP A CA 1
ATOM 1362 C C . ASP A 1 176 ? 55.192 -11.955 11.603 1.00 48.74 717 ASP A C 1
ATOM 1363 O O . ASP A 1 176 ? 56.313 -12.285 11.217 1.00 48.99 717 ASP A O 1
ATOM 1368 N N . LEU A 1 177 ? 54.999 -11.181 12.663 1.00 49.07 718 LEU A N 1
ATOM 1369 C CA . LEU A 1 177 ? 56.125 -10.682 13.439 1.00 49.20 718 LEU A CA 1
ATOM 1370 C C . LEU A 1 177 ? 55.993 -11.066 14.901 1.00 49.88 718 LEU A C 1
ATOM 1371 O O . LEU A 1 177 ? 54.916 -10.958 15.490 1.00 49.97 718 LEU A O 1
ATOM 1376 N N . PRO A 1 178 ? 57.092 -11.538 15.505 1.00 50.61 719 PRO A N 1
ATOM 1377 C CA . PRO A 1 178 ? 57.064 -11.926 16.916 1.00 50.77 719 PRO A CA 1
ATOM 1378 C C . PRO A 1 178 ? 57.149 -10.661 17.761 1.00 51.00 719 PRO A C 1
ATOM 1379 O O . PRO A 1 178 ? 57.907 -9.748 17.436 1.00 50.76 719 PRO A O 1
ATOM 1383 N N . HIS A 1 179 ? 56.369 -10.603 18.835 1.00 51.54 720 HIS A N 1
ATOM 1384 C CA . HIS A 1 179 ? 56.368 -9.433 19.711 1.00 52.65 720 HIS A CA 1
ATOM 1385 C C . HIS A 1 179 ? 57.790 -9.017 20.082 1.00 52.44 720 HIS A C 1
ATOM 1386 O O . HIS A 1 179 ? 58.017 -7.920 20.600 1.00 52.21 720 HIS A O 1
ATOM 1393 N N . SER A 1 180 ? 58.744 -9.901 19.809 1.00 51.88 721 SER A N 1
ATOM 1394 C CA . SER A 1 180 ? 60.140 -9.629 20.103 1.00 51.47 721 SER A CA 1
ATOM 1395 C C . SER A 1 180 ? 60.704 -8.548 19.180 1.00 50.80 721 SER A C 1
ATOM 1396 O O . SER A 1 180 ? 61.624 -7.818 19.563 1.00 50.86 721 SER A O 1
ATOM 1399 N N . GLU A 1 181 ? 60.157 -8.448 17.969 1.00 49.76 722 GLU A N 1
ATOM 1400 C CA . GLU A 1 181 ? 60.620 -7.446 17.010 1.00 48.80 722 GLU A CA 1
ATOM 1401 C C . GLU A 1 181 ? 59.803 -6.175 17.162 1.00 47.79 722 GLU A C 1
ATOM 1402 O O . GLU A 1 181 ? 60.120 -5.143 16.574 1.00 46.83 722 GLU A O 1
ATOM 1408 N N . PHE A 1 182 ? 58.739 -6.261 17.952 1.00 47.57 723 PHE A N 1
ATOM 1409 C CA . PHE A 1 182 ? 57.894 -5.105 18.190 1.00 47.20 723 PHE A CA 1
ATOM 1410 C C . PHE A 1 182 ? 58.509 -4.273 19.286 1.00 47.05 723 PHE A C 1
ATOM 1411 O O . PHE A 1 182 ? 58.105 -4.359 20.443 1.00 47.01 723 PHE A O 1
ATOM 1419 N N . LYS A 1 183 ? 59.502 -3.477 18.926 1.00 47.27 724 LYS A N 1
ATOM 1420 C CA . LYS A 1 183 ? 60.140 -2.631 19.914 1.00 47.57 724 LYS A CA 1
ATOM 1421 C C . LYS A 1 183 ? 60.291 -1.229 19.367 1.00 47.45 724 LYS A C 1
ATOM 1422 O O . LYS A 1 183 ? 60.694 -1.036 18.222 1.00 47.63 724 LYS A O 1
ATOM 1428 N N . CYS A 1 184 ? 59.928 -0.255 20.190 1.00 47.55 725 CYS A N 1
ATOM 1429 C CA . CYS A 1 184 ? 60.044 1.148 19.823 1.00 47.38 725 CYS A CA 1
ATOM 1430 C C . CYS A 1 184 ? 61.364 1.593 20.463 1.00 48.10 725 CYS A C 1
ATOM 1431 O O . CYS A 1 184 ? 61.906 0.888 21.318 1.00 48.29 725 CYS A O 1
ATOM 1434 N N . SER A 1 185 ? 61.879 2.747 20.045 1.00 48.86 726 SER A N 1
ATOM 1435 C CA . SER A 1 185 ? 63.134 3.272 20.578 1.00 49.16 726 SER A CA 1
ATOM 1436 C C . SER A 1 185 ? 63.556 4.546 19.845 1.00 49.29 726 SER A C 1
ATOM 1437 O O . SER A 1 185 ? 63.765 4.535 18.628 1.00 49.11 726 SER A O 1
ATOM 1440 N N . SER A 1 186 ? 63.680 5.638 20.598 1.00 49.49 727 SER A N 1
ATOM 1441 C CA . SER A 1 186 ? 64.080 6.928 20.044 1.00 49.67 727 SER A CA 1
ATOM 1442 C C . SER A 1 186 ? 63.235 7.294 18.831 1.00 49.82 727 SER A C 1
ATOM 1443 O O . SER A 1 186 ? 62.328 8.121 18.925 1.00 50.12 727 SER A O 1
ATOM 1446 N N . GLU A 1 190 ? 56.717 6.721 20.122 1.00 53.43 731 GLU A N 1
ATOM 1447 C CA . GLU A 1 190 ? 55.410 6.858 20.757 1.00 53.38 731 GLU A CA 1
ATOM 1448 C C . GLU A 1 190 ? 54.350 5.945 20.153 1.00 52.85 731 GLU A C 1
ATOM 1449 O O . GLU A 1 190 ? 54.652 5.010 19.409 1.00 52.44 731 GLU A O 1
ATOM 1455 N N . GLY A 1 191 ? 53.100 6.236 20.497 1.00 52.77 732 GLY A N 1
ATOM 1456 C CA . GLY A 1 191 ? 51.971 5.472 20.003 1.00 52.95 732 GLY A CA 1
ATOM 1457 C C . GLY A 1 191 ? 50.742 6.359 20.008 1.00 53.12 732 GLY A C 1
ATOM 1458 O O . GLY A 1 191 ? 50.518 7.120 19.062 1.00 52.88 732 GLY A O 1
ATOM 1459 N N . CYS A 1 192 ? 49.955 6.275 21.080 1.00 53.17 733 CYS A N 1
ATOM 1460 C CA . CYS A 1 192 ? 48.741 7.080 21.211 1.00 53.40 733 CYS A CA 1
ATOM 1461 C C . CYS A 1 192 ? 48.294 7.311 22.649 1.00 54.39 733 CYS A C 1
ATOM 1462 O O . CYS A 1 192 ? 49.002 6.858 23.581 1.00 54.93 733 CYS A O 1
#

Foldseek 3Di:
DAQPQWDDDPLEIGNAQVQDQDDRPDHDLRRAEYHHHHHQPAEAEQPQVQLRNQRHAEYAYEPHQHQYYDFNNCANNCRYAYYHHAHYAHAEQDQRGCAHPQNHAEDAHHQYAHAAYAPNNCVNHNRHAYAAAHNYAHAQALRCLVVLVVCVVVPHVLNNDAHRHPVVRGRPRSVPDHSVPRHDDPDHD

Solvent-accessible surface area: 9302 Å² total; per-residue (Å²): 177,42,1,101,78,18,99,42,115,78,70,25,2,39,0,36,51,94,33,20,130,131,29,13,212,91,15,34,107,112,2,42,43,0,30,0,11,59,7,78,19,27,142,3,61,46,92,25,16,5,30,143,5,66,80,0,52,55,0,24,0,53,102,0,92,0,84,13,11,57,81,73,1,0,88,49,0,47,35,0,73,49,0,26,0,5,71,8,94,4,127,86,1,37,41,111,13,2,30,10,0,75,79,0,87,34,0,30,1,92,60,6,81,0,33,6,3,69,83,28,1,2,118,70,3,100,28,4,77,37,5,52,0,22,62,8,60,0,52,4,12,57,85,2,22,69,0,0,54,42,1,92,152,70,79,38,127,5,3,57,4,107,3,38,43,24,87,163,22,159,97,51,59,0,66,86,22,63,110,74,87,8,130,47,98,174,189,26,93

Sequence (189 aa):
DCPAMCHCEGTTVDCTGRGLKEIPRDIPLHTTELLLNDNELGRISSDGLFGRLPHLVKLELKRNQLTGIE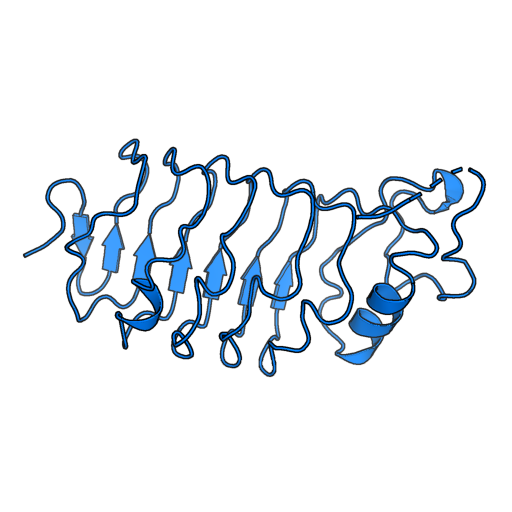PNAFEGASHIQELQLGENKIKEISNKMFLGLHQLKTLNLYDNQISCVMPGSFEHLNSLTSLNLASNPFNCNCHLAWFAEWLRKKSLNGGAARCGAPSKVRDVQIKDLPHSEFKCSSEGC